Protein AF-A0A1I3FUM7-F1 (afdb_monomer_lite)

Foldseek 3Di:
DDDDDDDDDDDDDDDDDDDPDPPPVVVVVVVVVVVVVVVVVVVVVVVVVVVVVVVVVVVVVVVQLVPPPDDDDDPPPCFWEWEQAPLQKIKTKDKDFADCVPDPLVVVVVVVVVLVVVLCVPVHPPQKDWPDWDDDDRMIITIMMGPHQVRVCVSPVKRKDKDAPVVCVVVPDDPQAWKFFQDPLDTDDTDGDPCVPPRRQWMKIKTFAQGKYFYQAAWGIKGPAPKDRDDRGIIGHAHPVRPRVGTDIMITIGHHD

pLDDT: mean 77.91, std 21.14, range [30.86, 98.56]

Sequence (257 aa):
MTNYKSRTTGMRSRNNGARPRPGVASRELQEARRRKRQREVMRNRIIFGTCLLAFALLLIFIIVKLIGLALNAGKSSDTSTLTFAADGKVVFEEVTDFDTDTYSKSELKSYTNDLIKSFNDTYGSKAISLDKLRVKGDKAYLKTTYKDADCYSAFTSYTTYNASYTDAVEAGYDFGVLFSQVADDKLLEAGVINADTEFADYNVAIVNENITVTVPGDIAYVSNADVELIDSDTITISQADGNSDATDMVYIIYSTK

Radius of gyration: 32.38 Å; chains: 1; bounding box: 42×86×116 Å

Structure (mmCIF, N/CA/C/O backbone):
data_AF-A0A1I3FUM7-F1
#
_entry.id   AF-A0A1I3FUM7-F1
#
loop_
_atom_site.group_PDB
_atom_site.id
_atom_site.type_symbol
_atom_site.label_atom_id
_atom_site.label_alt_id
_atom_site.label_comp_id
_atom_site.label_asym_id
_atom_site.label_entity_id
_atom_site.label_seq_id
_atom_site.pdbx_PDB_ins_code
_atom_site.Cartn_x
_atom_site.Cartn_y
_atom_site.Cartn_z
_atom_site.occupancy
_atom_site.B_iso_or_equiv
_atom_site.auth_seq_id
_atom_site.auth_comp_id
_atom_site.auth_asym_id
_atom_site.auth_atom_id
_atom_site.pdbx_PDB_model_num
ATOM 1 N N . MET A 1 1 ? -7.520 55.212 93.478 1.00 36.38 1 MET A N 1
ATOM 2 C CA . MET A 1 1 ? -8.819 55.914 93.630 1.00 36.38 1 MET A CA 1
ATOM 3 C C . MET A 1 1 ? -9.021 56.759 92.379 1.00 36.38 1 MET A C 1
ATOM 5 O O . MET A 1 1 ? -8.061 57.401 92.002 1.00 36.38 1 MET A O 1
ATOM 9 N N . THR A 1 2 ? -10.115 56.820 91.629 1.00 37.78 2 THR A N 1
ATOM 10 C CA . THR A 1 2 ? -11.455 56.209 91.604 1.00 37.78 2 THR A CA 1
ATOM 11 C C . THR A 1 2 ? -12.038 56.596 90.232 1.00 37.78 2 THR A C 1
ATOM 13 O O . THR A 1 2 ? -11.707 57.654 89.704 1.00 37.78 2 THR A O 1
ATOM 16 N N . ASN A 1 3 ? -12.876 55.730 89.657 1.00 39.06 3 ASN A N 1
ATOM 17 C CA . ASN A 1 3 ? -13.689 55.970 88.454 1.00 39.06 3 ASN A CA 1
ATOM 18 C C . ASN A 1 3 ? -14.459 57.306 88.491 1.00 39.06 3 ASN A C 1
ATOM 20 O O . ASN A 1 3 ? -14.883 57.700 89.568 1.00 39.06 3 ASN A O 1
ATOM 24 N N . TYR A 1 4 ? -14.772 57.890 87.325 1.00 40.53 4 TYR A N 1
ATOM 25 C CA . TYR A 1 4 ? -16.164 58.038 86.849 1.00 40.53 4 TYR A CA 1
ATOM 26 C C . TYR A 1 4 ? -16.227 58.484 85.373 1.00 40.53 4 TYR A C 1
ATOM 28 O O . TYR A 1 4 ? -15.550 59.412 84.944 1.00 40.53 4 TYR A O 1
ATOM 36 N N . LYS A 1 5 ? -17.066 57.785 84.599 1.00 45.22 5 LYS A N 1
ATOM 37 C CA . LYS A 1 5 ? -17.497 58.116 83.230 1.00 45.22 5 LYS A CA 1
ATOM 38 C C . LYS A 1 5 ? -18.595 59.186 83.260 1.00 45.22 5 LYS A C 1
ATOM 40 O O . LYS A 1 5 ? -19.482 59.093 84.104 1.00 45.22 5 LYS A O 1
ATOM 45 N N . SER A 1 6 ? -18.685 60.008 82.214 1.00 40.94 6 SER A N 1
ATOM 46 C CA . SER A 1 6 ? -19.981 60.415 81.645 1.00 40.94 6 SER A CA 1
ATOM 47 C C . SER A 1 6 ? -19.880 60.688 80.131 1.00 40.94 6 SER A C 1
ATOM 49 O O . SER A 1 6 ? -18.833 61.054 79.606 1.00 40.94 6 SER A O 1
ATOM 51 N N . ARG A 1 7 ? -20.971 60.363 79.428 1.00 40.97 7 ARG A N 1
ATOM 52 C CA . ARG A 1 7 ? -21.204 60.339 77.968 1.00 40.97 7 ARG A CA 1
ATOM 53 C C . ARG A 1 7 ? -22.014 61.568 77.539 1.00 40.97 7 ARG A C 1
ATOM 55 O O . ARG A 1 7 ? -22.896 61.924 78.305 1.00 40.97 7 ARG A O 1
ATOM 62 N N . THR A 1 8 ? -21.864 62.003 76.276 1.00 37.78 8 THR A N 1
ATOM 63 C CA . THR A 1 8 ? -22.954 62.353 75.307 1.00 37.78 8 THR A CA 1
ATOM 64 C C . THR A 1 8 ? -22.333 62.711 73.933 1.00 37.78 8 THR A C 1
ATOM 66 O O . THR A 1 8 ? -21.428 63.532 73.892 1.00 37.78 8 THR A O 1
ATOM 69 N N . THR A 1 9 ? -22.543 61.933 72.854 1.00 35.41 9 THR A N 1
ATOM 70 C CA . THR A 1 9 ? -23.576 62.052 71.774 1.00 35.41 9 THR A CA 1
ATOM 71 C C . THR A 1 9 ? -23.204 63.086 70.687 1.00 35.41 9 THR A C 1
ATOM 73 O O . THR A 1 9 ? -23.239 64.272 70.963 1.00 35.41 9 THR A O 1
ATOM 76 N N . GLY A 1 10 ? -22.698 62.686 69.504 1.00 36.69 10 GLY A N 1
ATOM 77 C CA . GLY A 1 10 ? -23.439 62.529 68.219 1.00 36.69 10 GLY A CA 1
ATOM 78 C C . GLY A 1 10 ? -23.207 63.768 67.315 1.00 36.69 10 GLY A C 1
ATOM 79 O O . GLY A 1 10 ? -23.319 64.869 67.814 1.00 36.69 10 GLY A O 1
ATOM 80 N N . MET A 1 11 ? -22.793 63.735 66.039 1.00 36.75 11 MET A N 1
ATOM 81 C CA . MET A 1 11 ? -23.397 63.096 64.861 1.00 36.75 11 MET A CA 1
ATOM 82 C C . MET A 1 11 ? -22.421 63.063 63.655 1.00 36.75 11 MET A C 1
ATOM 84 O O . MET A 1 11 ? -21.451 63.808 63.578 1.00 36.75 11 MET A O 1
ATOM 88 N N . ARG A 1 12 ? -22.727 62.160 62.714 1.00 38.62 12 ARG A N 1
ATOM 89 C CA . ARG A 1 12 ? -21.960 61.706 61.537 1.00 38.62 12 ARG A CA 1
ATOM 90 C C . ARG A 1 12 ? -21.963 62.688 60.351 1.00 38.62 12 ARG A C 1
ATOM 92 O O . ARG A 1 12 ? -23.020 63.199 59.998 1.00 38.62 12 ARG A O 1
ATOM 99 N N . SER A 1 13 ? -20.838 62.768 59.630 1.00 41.56 13 SER A N 1
ATOM 100 C CA . SER A 1 13 ? -20.770 63.218 58.228 1.00 41.56 13 SER A CA 1
ATOM 101 C C . SER A 1 13 ? -20.471 62.039 57.286 1.00 41.56 13 SER A C 1
ATOM 103 O O . SER A 1 13 ? -19.690 61.146 57.616 1.00 41.56 13 SER A O 1
ATOM 105 N N . ARG A 1 14 ? -21.165 62.019 56.140 1.00 47.47 14 ARG A N 1
ATOM 106 C CA . ARG A 1 14 ? -21.141 61.019 55.057 1.00 47.47 14 ARG A CA 1
ATOM 107 C C . ARG A 1 14 ? -19.905 61.198 54.164 1.00 47.47 14 ARG A C 1
ATOM 109 O O . ARG A 1 14 ? -19.659 62.314 53.732 1.00 47.47 14 ARG A O 1
ATOM 116 N N . ASN A 1 15 ? -19.263 60.102 53.744 1.00 42.91 15 ASN A N 1
ATOM 117 C CA . ASN A 1 15 ? -19.083 59.817 52.310 1.00 42.91 15 ASN A CA 1
ATOM 118 C C . ASN A 1 15 ? -18.590 58.377 52.073 1.00 42.91 15 ASN A C 1
ATOM 120 O O . ASN A 1 15 ? -17.502 57.999 52.501 1.00 42.91 15 ASN A O 1
ATOM 124 N N . ASN A 1 16 ? -19.408 57.577 51.385 1.00 47.94 16 ASN A N 1
ATOM 125 C CA . ASN A 1 16 ? -19.096 56.219 50.942 1.00 47.94 16 ASN A CA 1
ATOM 126 C C . ASN A 1 16 ? -18.485 56.292 49.533 1.00 47.94 16 ASN A C 1
ATOM 128 O O . ASN A 1 16 ? -19.207 56.289 48.542 1.00 47.94 16 ASN A O 1
ATOM 132 N N . GLY A 1 17 ? -17.157 56.342 49.451 1.00 44.72 17 GLY A N 1
ATOM 133 C CA . GLY A 1 17 ? -16.400 55.923 48.271 1.00 44.72 17 GLY A CA 1
ATOM 134 C C . GLY A 1 17 ? -15.711 54.608 48.616 1.00 44.72 17 GLY A C 1
ATOM 135 O O . GLY A 1 17 ? -14.848 54.579 49.494 1.00 44.72 17 GLY A O 1
ATOM 136 N N . ALA A 1 18 ? -16.156 53.505 48.014 1.00 48.31 18 ALA A N 1
ATOM 137 C CA . ALA A 1 18 ? -15.694 52.162 48.343 1.00 48.31 18 ALA A CA 1
ATOM 138 C C . ALA A 1 18 ? -14.174 52.029 48.143 1.00 48.31 18 ALA A C 1
ATOM 140 O O . ALA A 1 18 ? -13.669 52.094 47.025 1.00 48.31 18 ALA A O 1
ATOM 141 N N . ARG A 1 19 ? -13.438 51.818 49.239 1.00 47.78 19 ARG A N 1
ATOM 142 C CA . ARG A 1 19 ? -12.033 51.393 49.190 1.00 47.78 19 ARG A CA 1
ATOM 143 C C . ARG A 1 19 ? -11.973 49.952 48.654 1.00 47.78 19 ARG A C 1
ATOM 145 O O . ARG A 1 19 ? -12.765 49.127 49.122 1.00 47.78 19 ARG A O 1
ATOM 152 N N . PRO A 1 20 ? -11.052 49.607 47.733 1.00 52.09 20 PRO A N 1
ATOM 153 C CA . PRO A 1 20 ? -10.890 48.226 47.289 1.00 52.09 20 PRO A CA 1
ATOM 154 C C . PRO A 1 20 ? -10.503 47.361 48.489 1.00 52.09 20 PRO A C 1
ATOM 156 O O . PRO A 1 20 ? -9.606 47.722 49.255 1.00 52.09 20 PRO A O 1
ATOM 159 N N . ARG A 1 21 ? -11.194 46.233 48.688 1.00 47.09 21 ARG A N 1
ATOM 160 C CA . ARG A 1 21 ? -10.909 45.332 49.812 1.00 47.09 21 ARG A CA 1
ATOM 161 C C . ARG A 1 21 ? -9.468 44.808 49.682 1.00 47.09 21 ARG A C 1
ATOM 163 O O . ARG A 1 21 ? -9.151 44.199 48.654 1.00 47.09 21 ARG A O 1
ATOM 170 N N . PRO A 1 22 ? -8.599 45.010 50.691 1.00 47.84 22 PRO A N 1
ATOM 171 C CA . PRO A 1 22 ? -7.236 44.505 50.644 1.00 47.84 22 PRO A CA 1
ATOM 172 C C . PRO A 1 22 ? -7.304 42.978 50.640 1.00 47.84 22 PRO A C 1
ATOM 174 O O . PRO A 1 22 ? -7.796 42.361 51.581 1.00 47.84 22 PRO A O 1
ATOM 177 N N . GLY A 1 23 ? -6.884 42.379 49.526 1.00 55.16 23 GLY A N 1
ATOM 178 C CA . GLY A 1 23 ? -6.877 40.930 49.336 1.00 55.16 23 GLY A CA 1
ATOM 179 C C . GLY A 1 23 ? -7.561 40.428 48.068 1.00 55.16 23 GLY A C 1
ATOM 180 O O . GLY A 1 23 ? -7.348 39.274 47.728 1.00 55.16 23 GLY A O 1
ATOM 181 N N . VAL A 1 24 ? -8.340 41.241 47.345 1.00 54.25 24 VAL A N 1
ATOM 182 C CA . VAL A 1 24 ? -9.025 40.758 46.125 1.00 54.25 24 VAL A CA 1
ATOM 183 C C . VAL A 1 24 ? -8.087 40.792 44.913 1.00 54.25 24 VAL A C 1
ATOM 185 O O . VAL A 1 24 ? -7.847 39.754 44.308 1.00 54.25 24 VAL A O 1
ATOM 188 N N . ALA A 1 25 ? -7.422 41.922 44.649 1.00 57.06 25 ALA A N 1
ATOM 189 C CA . ALA A 1 25 ? -6.503 42.053 43.510 1.00 57.06 25 ALA A CA 1
ATOM 190 C C . ALA A 1 25 ? -5.269 41.124 43.593 1.00 57.06 25 ALA A C 1
ATOM 192 O O . ALA A 1 25 ? -4.785 40.623 42.580 1.00 57.06 25 ALA A O 1
ATOM 193 N N . SER A 1 26 ? -4.763 40.839 44.800 1.00 58.12 26 SER A N 1
ATOM 194 C CA . SER A 1 26 ? -3.654 39.897 45.007 1.00 58.12 26 SER A CA 1
ATOM 195 C C . SER A 1 26 ? -4.085 38.429 44.909 1.00 58.12 26 SER A C 1
ATOM 197 O O . SER A 1 26 ? -3.285 37.599 44.475 1.00 58.12 26 SER A O 1
ATOM 199 N N . ARG A 1 27 ? -5.342 38.103 45.245 1.00 56.91 27 ARG A N 1
ATOM 200 C CA . ARG A 1 27 ? -5.918 36.763 45.051 1.00 56.91 27 ARG A CA 1
ATOM 201 C C . ARG A 1 27 ? -6.245 36.495 43.588 1.00 56.91 27 ARG A C 1
ATOM 203 O O . ARG A 1 27 ? -5.865 35.447 43.089 1.00 56.91 27 ARG A O 1
ATOM 210 N N . GLU A 1 28 ? -6.807 37.461 42.869 1.00 61.03 28 GLU A N 1
ATOM 211 C CA . GLU A 1 28 ? -7.110 37.328 41.437 1.00 61.03 28 GLU A CA 1
ATOM 212 C C . GLU A 1 28 ? -5.842 37.136 40.592 1.00 61.03 28 GLU A C 1
ATOM 214 O O . GLU A 1 28 ? -5.788 36.249 39.738 1.00 61.03 28 GLU A O 1
ATOM 219 N N . LEU A 1 29 ? -4.765 37.881 40.879 1.00 61.31 29 LEU A N 1
ATOM 220 C CA . LEU A 1 29 ? -3.488 37.711 40.177 1.00 61.31 29 LEU A CA 1
ATOM 221 C C . LEU A 1 29 ? -2.800 36.375 40.524 1.00 61.31 29 LEU A C 1
ATOM 223 O O . LEU A 1 29 ? -2.141 35.769 39.674 1.00 61.31 29 LEU A O 1
ATOM 227 N N . GLN A 1 30 ? -2.948 35.890 41.763 1.00 59.69 30 GLN A N 1
ATOM 228 C CA . GLN A 1 30 ? -2.443 34.576 42.179 1.00 59.69 30 GLN A CA 1
ATOM 229 C C . GLN A 1 30 ? -3.273 33.423 41.599 1.00 59.69 30 GLN A C 1
ATOM 231 O O . GLN A 1 30 ? -2.694 32.411 41.205 1.00 59.69 30 GLN A O 1
ATOM 236 N N . GLU A 1 31 ? -4.590 33.572 41.475 1.00 63.12 31 GLU A N 1
ATOM 237 C CA . GLU A 1 31 ? -5.491 32.594 40.862 1.00 63.12 31 GLU A CA 1
ATOM 238 C C . GLU A 1 31 ? -5.305 32.525 39.344 1.00 63.12 31 GLU A C 1
ATOM 240 O O . GLU A 1 31 ? -5.221 31.427 38.794 1.00 63.12 31 GLU A O 1
ATOM 245 N N . ALA A 1 32 ? -5.111 33.659 38.665 1.00 62.72 32 ALA A N 1
ATOM 246 C CA . ALA A 1 32 ? -4.769 33.689 37.244 1.00 62.72 32 ALA A CA 1
ATOM 247 C C . ALA A 1 32 ? -3.411 33.012 36.969 1.00 62.72 32 ALA A C 1
ATOM 249 O O . ALA A 1 32 ? -3.288 32.192 36.054 1.00 62.72 32 ALA A O 1
ATOM 250 N N . ARG A 1 33 ? -2.397 33.267 37.811 1.00 58.66 33 ARG A N 1
ATOM 251 C CA . ARG A 1 33 ? -1.075 32.613 37.721 1.00 58.66 33 ARG A CA 1
ATOM 252 C C . ARG A 1 33 ? -1.104 31.132 38.120 1.00 58.66 33 ARG A C 1
ATOM 254 O O . ARG A 1 33 ? -0.292 30.365 37.602 1.00 58.66 33 ARG A O 1
ATOM 261 N N . ARG A 1 34 ? -2.004 30.711 39.019 1.00 57.75 34 ARG A N 1
ATOM 262 C CA . ARG A 1 34 ? -2.232 29.293 39.362 1.00 57.75 34 ARG A CA 1
ATOM 263 C C . ARG A 1 34 ? -2.960 28.558 38.242 1.00 57.75 34 ARG A C 1
ATOM 265 O O . ARG A 1 34 ? -2.509 27.484 37.877 1.00 57.75 34 ARG A O 1
ATOM 272 N N . ARG A 1 35 ? -3.990 29.148 37.629 1.00 59.19 35 ARG A N 1
ATOM 273 C CA . ARG A 1 35 ? -4.721 28.549 36.496 1.00 59.19 35 ARG A CA 1
ATOM 274 C C . ARG A 1 35 ? -3.847 28.403 35.251 1.00 59.19 35 ARG A C 1
ATOM 276 O O . ARG A 1 35 ? -3.928 27.378 34.584 1.00 59.19 35 ARG A O 1
ATOM 283 N N . LYS A 1 36 ? -2.972 29.372 34.958 1.00 58.56 36 LYS A N 1
ATOM 284 C CA . LYS A 1 36 ? -2.033 29.272 33.826 1.00 58.56 36 LYS A CA 1
ATOM 285 C C . LYS A 1 36 ? -0.982 28.174 34.047 1.00 58.56 36 LYS A C 1
ATOM 287 O O . LYS A 1 36 ? -0.839 27.303 33.196 1.00 58.56 36 LYS A O 1
ATOM 292 N N . ARG A 1 37 ? -0.359 28.127 35.235 1.00 58.47 37 ARG A N 1
ATOM 293 C CA . ARG A 1 37 ? 0.585 27.052 35.600 1.00 58.47 37 ARG A CA 1
ATOM 294 C C . ARG A 1 37 ? -0.079 25.677 35.700 1.00 58.47 37 ARG A C 1
ATOM 296 O O . ARG A 1 37 ? 0.511 24.699 35.272 1.00 58.47 37 ARG A O 1
ATOM 303 N N . GLN A 1 38 ? -1.314 25.585 36.195 1.00 50.03 38 GLN A N 1
ATOM 304 C CA . GLN A 1 38 ? -2.060 24.323 36.235 1.00 50.03 38 GLN A CA 1
ATOM 305 C C . GLN A 1 38 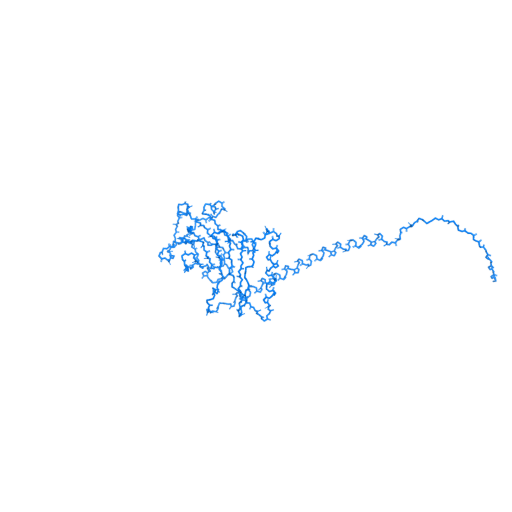? -2.463 23.831 34.841 1.00 50.03 38 GLN A C 1
ATOM 307 O O . GLN A 1 38 ? -2.434 22.628 34.624 1.00 50.03 38 GLN A O 1
ATOM 312 N N . ARG A 1 39 ? -2.772 24.716 33.882 1.00 56.78 39 ARG A N 1
ATOM 313 C CA . ARG A 1 39 ? -3.059 24.327 32.488 1.00 56.78 39 ARG A CA 1
ATOM 314 C C . ARG A 1 39 ? -1.815 23.859 31.737 1.00 56.78 39 ARG A C 1
ATOM 316 O O . ARG A 1 39 ? -1.895 22.878 31.010 1.00 56.78 39 ARG A O 1
ATOM 323 N N . GLU A 1 40 ? -0.671 24.508 31.937 1.00 54.50 40 GLU A N 1
ATOM 324 C CA . GLU A 1 40 ? 0.599 24.084 31.328 1.00 54.50 40 GLU A CA 1
ATOM 325 C C . GLU A 1 40 ? 1.106 22.767 31.939 1.00 54.50 40 GLU A C 1
ATOM 327 O O . GLU A 1 40 ? 1.522 21.870 31.209 1.00 54.50 40 GLU A O 1
ATOM 332 N N . VAL A 1 41 ? 0.964 22.588 33.257 1.00 49.69 41 VAL A N 1
ATOM 333 C CA . VAL A 1 41 ? 1.304 21.331 33.945 1.00 49.69 41 VAL A CA 1
ATOM 334 C C . VAL A 1 41 ? 0.300 20.208 33.632 1.00 49.69 41 VAL A C 1
ATOM 336 O O . VAL A 1 41 ? 0.721 19.065 33.490 1.00 49.69 41 VAL A O 1
ATOM 339 N N . MET A 1 42 ? -1.001 20.491 33.468 1.00 55.38 42 MET A N 1
ATOM 340 C CA . MET A 1 42 ? -1.991 19.494 33.019 1.00 55.38 42 MET A CA 1
ATOM 341 C C . MET A 1 42 ? -1.801 19.109 31.553 1.00 55.38 42 MET A C 1
ATOM 343 O O . MET A 1 42 ? -1.868 17.928 31.254 1.00 55.38 42 MET A O 1
ATOM 347 N N . ARG A 1 43 ? -1.507 20.049 30.646 1.00 54.38 43 ARG A N 1
ATOM 348 C CA . ARG A 1 43 ? -1.220 19.733 29.237 1.00 54.38 43 ARG A CA 1
ATOM 349 C C . ARG A 1 43 ? 0.034 18.870 29.105 1.00 54.38 43 ARG A C 1
ATOM 351 O O . ARG A 1 43 ? -0.017 17.851 28.432 1.00 54.38 43 ARG A O 1
ATOM 358 N N . ASN A 1 44 ? 1.114 19.209 29.810 1.00 49.22 44 ASN A N 1
ATOM 359 C CA . ASN A 1 44 ? 2.328 18.393 29.787 1.00 49.22 44 ASN A CA 1
ATOM 360 C C . ASN A 1 44 ? 2.142 17.039 30.494 1.00 49.22 44 ASN A C 1
ATOM 362 O O . ASN A 1 44 ? 2.813 16.096 30.112 1.00 49.22 44 ASN A O 1
ATOM 366 N N . ARG A 1 45 ? 1.212 16.902 31.456 1.00 47.09 45 ARG A N 1
ATOM 367 C CA . ARG A 1 45 ? 0.844 15.610 32.077 1.00 47.09 45 ARG A CA 1
ATOM 368 C C . ARG A 1 45 ? -0.107 14.759 31.231 1.00 47.09 45 ARG A C 1
ATOM 370 O O . ARG A 1 45 ? 0.012 13.542 31.263 1.00 47.09 45 ARG A O 1
ATOM 377 N N . ILE A 1 46 ? -1.022 15.376 30.486 1.00 50.97 46 ILE A N 1
ATOM 378 C CA . ILE A 1 46 ? -1.930 14.682 29.563 1.00 50.97 46 ILE A CA 1
ATOM 379 C C . ILE A 1 46 ? -1.145 14.200 28.343 1.00 50.97 46 ILE A C 1
ATOM 381 O O . ILE A 1 46 ? -1.246 13.030 28.019 1.00 50.97 46 ILE A O 1
ATOM 385 N N . ILE A 1 47 ? -0.283 15.039 27.754 1.00 54.75 47 ILE A N 1
ATOM 386 C CA . ILE A 1 47 ? 0.571 14.655 26.616 1.00 54.75 47 ILE A CA 1
ATOM 387 C C . ILE A 1 47 ? 1.597 13.586 27.024 1.00 54.75 47 ILE A C 1
ATOM 389 O O . ILE A 1 47 ? 1.751 12.601 26.310 1.00 54.75 47 ILE A O 1
ATOM 393 N N . PHE A 1 48 ? 2.250 13.703 28.193 1.00 49.78 48 PHE A N 1
ATOM 394 C CA . PHE A 1 48 ? 3.102 12.610 28.687 1.00 49.78 48 PHE A CA 1
ATOM 395 C C . PHE A 1 48 ? 2.296 11.330 28.951 1.00 49.78 48 PHE A C 1
ATOM 397 O O . PHE A 1 48 ? 2.781 10.255 28.639 1.00 49.78 48 PHE A O 1
ATOM 404 N N . GLY A 1 49 ? 1.075 11.417 29.491 1.00 49.28 49 GLY A N 1
ATOM 405 C CA . GLY A 1 49 ? 0.227 10.250 29.759 1.00 49.28 49 GLY A CA 1
ATOM 406 C C . GLY A 1 49 ? -0.287 9.552 28.496 1.00 49.28 49 GLY A C 1
ATOM 407 O O . GLY A 1 49 ? -0.306 8.327 28.447 1.00 49.28 49 GLY A O 1
ATOM 408 N N . THR A 1 50 ? -0.646 10.306 27.455 1.00 54.22 50 THR A N 1
ATOM 409 C CA . THR A 1 50 ? -1.102 9.755 26.170 1.00 54.22 50 THR A CA 1
ATOM 410 C C . THR A 1 50 ? 0.052 9.193 25.348 1.00 54.22 50 THR A C 1
ATOM 412 O O . THR A 1 50 ? -0.096 8.120 24.773 1.00 54.22 50 THR A O 1
ATOM 415 N N . CYS A 1 51 ? 1.220 9.845 25.343 1.00 49.53 51 CYS A N 1
ATOM 416 C CA . CYS A 1 51 ? 2.403 9.304 24.673 1.00 49.53 51 CYS A CA 1
ATOM 417 C C . CYS A 1 51 ? 2.934 8.050 25.377 1.00 49.53 51 CYS A C 1
ATOM 419 O O . CYS A 1 51 ? 3.378 7.139 24.699 1.00 49.53 51 CYS A O 1
ATOM 421 N N . LEU A 1 52 ? 2.839 7.950 26.708 1.00 49.34 52 LEU A N 1
ATOM 422 C CA . LEU A 1 52 ? 3.303 6.770 27.450 1.00 49.34 52 LEU A CA 1
ATOM 423 C C . LEU A 1 52 ? 2.337 5.571 27.335 1.00 49.34 52 LEU A C 1
ATOM 425 O O . LEU A 1 52 ? 2.794 4.434 27.321 1.00 49.34 52 LEU A O 1
ATOM 429 N N . LEU A 1 53 ? 1.025 5.806 27.179 1.00 43.59 53 LEU A N 1
ATOM 430 C CA . LEU A 1 53 ? 0.044 4.761 26.833 1.00 43.59 53 LEU A CA 1
ATOM 431 C C . LEU A 1 53 ? 0.165 4.304 25.370 1.00 43.59 53 LEU A C 1
ATOM 433 O O . LEU A 1 53 ? 0.110 3.106 25.117 1.00 43.59 53 LEU A O 1
ATOM 437 N N . ALA A 1 54 ? 0.405 5.217 24.423 1.00 56.06 54 ALA A N 1
ATOM 438 C CA . ALA A 1 54 ? 0.726 4.856 23.038 1.00 56.06 54 ALA A CA 1
ATOM 439 C C . ALA A 1 54 ? 2.041 4.054 22.949 1.00 56.06 54 ALA A C 1
ATOM 441 O O . ALA A 1 54 ? 2.109 3.063 22.231 1.00 56.06 54 ALA A O 1
ATOM 442 N N . PHE A 1 55 ? 3.050 4.416 23.751 1.00 50.59 55 PHE A N 1
ATOM 443 C CA . PHE A 1 55 ? 4.318 3.688 23.873 1.00 50.59 55 PHE A CA 1
ATOM 444 C C . PHE A 1 55 ? 4.141 2.286 24.489 1.00 50.59 55 PHE A C 1
ATOM 446 O O . PHE A 1 55 ? 4.818 1.347 24.086 1.00 50.59 55 PHE A O 1
ATOM 453 N N . ALA A 1 56 ? 3.200 2.108 25.425 1.00 49.12 56 ALA A N 1
ATOM 454 C CA . ALA A 1 56 ? 2.872 0.803 26.006 1.00 49.12 56 ALA A CA 1
ATOM 455 C C . ALA A 1 56 ? 2.050 -0.094 25.060 1.00 49.12 56 ALA A C 1
ATOM 457 O O . ALA A 1 56 ? 2.252 -1.304 25.040 1.00 49.12 56 ALA A O 1
ATOM 458 N N . LEU A 1 57 ? 1.158 0.480 24.248 1.00 48.06 57 LEU A N 1
ATOM 459 C CA . LEU A 1 57 ? 0.375 -0.267 23.257 1.00 48.06 57 LEU A CA 1
ATOM 460 C C . LEU A 1 57 ? 1.221 -0.677 22.041 1.00 48.06 57 LEU A C 1
ATOM 462 O O . LEU A 1 57 ? 1.065 -1.789 21.551 1.00 48.06 57 LEU A O 1
ATOM 466 N N . LEU A 1 58 ? 2.186 0.153 21.632 1.00 50.66 58 LEU A N 1
ATOM 467 C CA . LEU A 1 58 ? 3.213 -0.208 20.647 1.00 50.66 58 LEU A CA 1
ATOM 468 C C . LEU A 1 58 ? 4.128 -1.340 21.163 1.00 50.66 58 LEU A C 1
ATOM 470 O O . LEU A 1 58 ? 4.456 -2.260 20.424 1.00 50.66 58 LEU A O 1
ATOM 474 N N . LEU A 1 59 ? 4.492 -1.326 22.452 1.00 46.09 59 LEU A N 1
ATOM 475 C CA . LEU A 1 59 ? 5.261 -2.414 23.075 1.00 46.09 59 LEU A CA 1
ATOM 476 C C . LEU A 1 59 ? 4.471 -3.734 23.171 1.00 46.09 59 LEU A C 1
ATOM 478 O O . LEU A 1 59 ? 5.069 -4.800 23.063 1.00 46.09 59 LEU A O 1
ATOM 482 N N . ILE A 1 60 ? 3.143 -3.687 23.327 1.00 50.03 60 ILE A N 1
ATOM 483 C CA . ILE A 1 60 ? 2.270 -4.877 23.275 1.00 50.03 60 ILE A CA 1
ATOM 484 C C . ILE A 1 60 ? 2.119 -5.386 21.831 1.00 50.03 60 ILE A C 1
ATOM 486 O O . ILE A 1 60 ? 2.178 -6.593 21.606 1.00 50.03 60 ILE A O 1
ATOM 490 N N . PHE A 1 61 ? 2.017 -4.485 20.850 1.00 48.75 61 PHE A N 1
ATOM 491 C CA . PHE A 1 61 ? 1.994 -4.811 19.418 1.00 48.75 61 PHE A CA 1
ATOM 492 C C . PHE A 1 61 ? 3.256 -5.584 18.971 1.00 48.75 61 PHE A C 1
ATOM 494 O O . PHE A 1 61 ? 3.150 -6.552 18.221 1.00 48.75 61 PHE A O 1
ATOM 501 N N . ILE A 1 62 ? 4.431 -5.241 19.519 1.00 45.56 62 ILE A N 1
ATOM 502 C CA . ILE A 1 62 ? 5.720 -5.920 19.263 1.00 45.56 62 ILE A CA 1
ATOM 503 C C . ILE A 1 62 ? 5.820 -7.298 19.959 1.00 45.56 62 ILE A C 1
ATOM 505 O O . ILE A 1 62 ? 6.451 -8.212 19.437 1.00 45.56 62 ILE A O 1
ATOM 509 N N . ILE A 1 63 ? 5.168 -7.507 21.109 1.00 46.34 63 ILE A N 1
ATOM 510 C CA . ILE A 1 63 ? 5.217 -8.795 21.835 1.00 46.34 63 ILE A CA 1
ATOM 511 C C . ILE A 1 63 ? 4.269 -9.844 21.225 1.00 46.34 63 ILE A C 1
ATOM 513 O O . ILE A 1 63 ? 4.587 -11.032 21.236 1.00 46.34 63 ILE A O 1
ATOM 517 N N . VAL A 1 64 ? 3.134 -9.432 20.652 1.00 44.12 64 VAL A N 1
ATOM 518 C CA . VAL A 1 64 ? 2.172 -10.358 20.018 1.00 44.12 64 VAL A CA 1
ATOM 519 C C . VAL A 1 64 ? 2.699 -10.907 18.682 1.00 44.12 64 VAL A C 1
ATOM 521 O O . VAL A 1 64 ? 2.548 -12.097 18.408 1.00 44.12 64 VAL A O 1
ATOM 524 N N . LYS A 1 65 ? 3.413 -10.096 17.889 1.00 48.16 65 LYS A N 1
ATOM 525 C CA . LYS A 1 65 ? 4.043 -10.530 16.624 1.00 48.16 65 LYS A CA 1
ATOM 526 C C . LYS A 1 65 ? 5.113 -11.622 16.807 1.00 48.16 65 LYS A C 1
ATOM 528 O O . LYS A 1 65 ? 5.316 -12.421 15.900 1.00 48.16 65 LYS A O 1
ATOM 533 N N . LEU A 1 66 ? 5.727 -11.728 17.989 1.00 39.97 66 LEU A N 1
ATOM 534 C CA . LEU A 1 66 ? 6.797 -12.692 18.282 1.00 39.97 66 LEU A CA 1
ATOM 535 C C . LEU A 1 66 ? 6.322 -14.117 18.661 1.00 39.97 66 LEU A C 1
ATOM 537 O O . LEU A 1 66 ? 7.167 -14.988 18.860 1.00 39.97 66 LEU A O 1
ATOM 541 N N . ILE A 1 67 ? 5.011 -14.403 18.753 1.00 46.00 67 ILE A N 1
ATOM 542 C CA . ILE A 1 67 ? 4.487 -15.744 19.129 1.00 46.00 67 ILE A CA 1
ATOM 543 C C . ILE A 1 67 ? 3.617 -16.399 18.027 1.00 46.00 67 ILE A C 1
ATOM 545 O O . ILE A 1 67 ? 3.420 -17.612 18.036 1.00 46.00 67 ILE A O 1
ATOM 549 N N .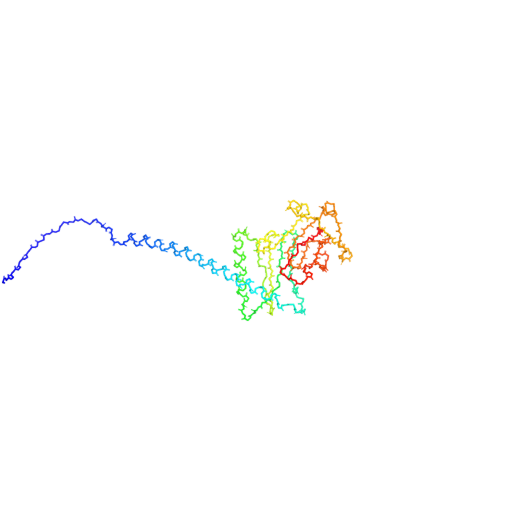 GLY A 1 68 ? 3.130 -15.646 17.038 1.00 39.88 68 GLY A N 1
ATOM 550 C CA . GLY A 1 68 ? 2.026 -16.069 16.160 1.00 39.88 68 GLY A CA 1
ATOM 551 C C . GLY A 1 68 ? 2.359 -16.794 14.848 1.00 39.88 68 GLY A C 1
ATOM 552 O O . GLY A 1 68 ? 1.461 -16.938 14.020 1.00 39.88 68 GLY A O 1
ATOM 553 N N . LEU A 1 69 ? 3.589 -17.270 14.611 1.00 43.91 69 LEU A N 1
ATOM 554 C CA . LEU A 1 69 ? 3.873 -18.153 13.465 1.00 43.91 69 LEU A CA 1
ATOM 555 C C . LEU A 1 69 ? 3.397 -19.585 13.774 1.00 43.91 69 LEU A C 1
ATOM 557 O O . LEU A 1 69 ? 4.200 -20.485 14.014 1.00 43.91 69 LEU A O 1
ATOM 561 N N . ALA A 1 70 ? 2.081 -19.806 13.795 1.00 40.81 70 ALA A N 1
ATOM 562 C CA . ALA A 1 70 ? 1.512 -21.149 13.850 1.00 40.81 70 ALA A CA 1
ATOM 563 C C . ALA A 1 70 ? 0.109 -21.237 13.214 1.00 40.81 70 ALA A C 1
ATOM 565 O O . ALA A 1 70 ? -0.899 -20.938 13.839 1.00 40.81 70 ALA A O 1
ATOM 566 N N . LEU A 1 71 ? 0.103 -21.814 12.006 1.00 41.19 71 LEU A N 1
ATOM 567 C CA . LEU A 1 71 ? -0.915 -22.712 11.436 1.00 41.19 71 LEU A CA 1
ATOM 568 C C . LEU A 1 71 ? -2.233 -22.122 10.878 1.00 41.19 71 LEU A C 1
ATOM 570 O O . LEU A 1 71 ? -3.152 -21.726 11.585 1.00 41.19 71 LEU A O 1
ATOM 574 N N . ASN A 1 72 ? -2.323 -22.238 9.547 1.00 40.84 72 ASN A N 1
ATOM 575 C CA . ASN A 1 72 ? -3.485 -22.158 8.652 1.00 40.84 72 ASN A CA 1
ATOM 576 C C . ASN A 1 72 ? -4.824 -22.691 9.208 1.00 40.84 72 ASN A C 1
ATOM 578 O O . ASN A 1 72 ? -4.876 -23.857 9.605 1.00 40.84 72 ASN A O 1
ATOM 582 N N . ALA A 1 73 ? -5.921 -21.927 9.019 1.00 37.44 73 ALA A N 1
ATOM 583 C CA . ALA A 1 73 ? -7.149 -22.371 8.320 1.00 37.44 73 ALA A CA 1
ATOM 584 C C . ALA A 1 73 ? -8.318 -21.341 8.332 1.00 37.44 73 ALA A C 1
ATOM 586 O O . ALA A 1 73 ? -9.060 -21.265 9.310 1.00 37.44 73 ALA A O 1
ATOM 587 N N . GLY A 1 74 ? -8.656 -20.755 7.170 1.00 30.86 74 GLY A N 1
ATOM 588 C CA . GLY A 1 74 ? -10.054 -20.657 6.709 1.00 30.86 74 GLY A CA 1
ATOM 589 C C . GLY A 1 74 ? -10.584 -19.321 6.153 1.00 30.86 74 GLY A C 1
ATOM 590 O O . GLY A 1 74 ? -11.304 -18.614 6.850 1.00 30.86 74 GLY A O 1
ATOM 591 N N . LYS A 1 75 ? -10.424 -19.103 4.835 1.00 37.59 75 LYS A N 1
ATOM 592 C CA . LYS A 1 75 ? -11.256 -18.316 3.875 1.00 37.59 75 LYS A CA 1
ATOM 593 C C . LYS A 1 75 ? -12.277 -17.295 4.449 1.00 37.59 75 LYS A C 1
ATOM 595 O O . LYS A 1 75 ? -13.471 -17.336 4.159 1.00 37.59 75 LYS A O 1
ATOM 600 N N . SER A 1 76 ? -11.831 -16.357 5.273 1.00 40.19 76 SER A N 1
ATOM 601 C CA . SER A 1 76 ? -11.715 -14.934 4.894 1.00 40.19 76 SER A CA 1
ATOM 602 C C . SER A 1 76 ? -10.238 -14.770 4.467 1.00 40.19 76 SER A C 1
ATOM 604 O O . SER A 1 76 ? -9.493 -15.705 4.747 1.00 40.19 76 SER A O 1
ATOM 606 N N . SER A 1 77 ? -9.755 -13.734 3.768 1.00 52.62 77 SER A N 1
ATOM 607 C CA . SER A 1 77 ? -8.282 -13.627 3.691 1.00 52.62 77 SER A CA 1
ATOM 608 C C . SER A 1 77 ? -7.789 -13.542 5.141 1.00 52.62 77 SER A C 1
ATOM 610 O O . SER A 1 77 ? -8.222 -12.670 5.888 1.00 52.62 77 SER A O 1
ATOM 612 N N . ASP A 1 78 ? -7.015 -14.527 5.597 1.00 68.38 78 ASP A N 1
ATOM 613 C CA . ASP A 1 78 ? -6.437 -14.541 6.950 1.00 68.38 78 ASP A CA 1
ATOM 614 C C . ASP A 1 78 ? -5.172 -13.663 7.001 1.00 68.38 78 ASP A C 1
ATOM 616 O O . ASP A 1 78 ? -4.413 -13.696 7.966 1.00 68.38 78 ASP A O 1
ATOM 620 N N . THR A 1 79 ? -4.973 -12.861 5.955 1.00 80.62 79 THR A N 1
ATOM 621 C CA . THR A 1 79 ? -3.794 -12.050 5.697 1.00 80.62 79 THR A CA 1
ATOM 622 C C . THR A 1 79 ? -4.229 -10.617 5.444 1.00 80.62 79 THR A C 1
ATOM 624 O O . THR A 1 79 ? -5.159 -10.365 4.669 1.00 80.62 79 THR A O 1
ATOM 627 N N . SER A 1 80 ? -3.542 -9.676 6.088 1.00 88.38 80 SER A N 1
ATOM 628 C CA . SER A 1 80 ? -3.743 -8.254 5.839 1.00 88.38 80 SER A CA 1
ATOM 629 C C . SER A 1 80 ? -3.385 -7.903 4.394 1.00 88.38 80 SER A C 1
ATOM 631 O O . SER A 1 80 ? -2.354 -8.344 3.885 1.00 88.38 80 SER A O 1
ATOM 633 N N . THR A 1 81 ? -4.247 -7.136 3.728 1.00 92.69 81 THR A N 1
ATOM 634 C CA . THR A 1 81 ? -4.120 -6.817 2.298 1.00 92.69 81 THR A CA 1
ATOM 635 C C . THR A 1 81 ? -4.266 -5.320 2.054 1.00 92.69 81 THR A C 1
ATOM 637 O O . THR A 1 81 ? -5.247 -4.712 2.487 1.00 92.69 81 THR A O 1
ATOM 640 N N . LEU A 1 82 ? -3.304 -4.742 1.337 1.00 96.62 82 LEU A N 1
ATOM 641 C CA . LEU A 1 82 ? -3.299 -3.369 0.851 1.00 96.62 82 LEU A CA 1
ATOM 642 C C . LEU A 1 82 ? -3.724 -3.348 -0.619 1.00 96.62 82 LEU A C 1
ATOM 644 O O . LEU A 1 82 ? -3.031 -3.868 -1.487 1.00 96.62 82 LEU A O 1
ATOM 648 N N . THR A 1 83 ? -4.861 -2.737 -0.917 1.00 97.94 83 THR A N 1
ATOM 649 C CA . THR A 1 83 ? -5.394 -2.651 -2.277 1.00 97.94 83 THR A CA 1
ATOM 650 C C . THR A 1 83 ? -5.337 -1.218 -2.780 1.00 97.94 83 THR A C 1
ATOM 652 O O . THR A 1 83 ? -5.971 -0.323 -2.217 1.00 97.94 83 THR A O 1
ATOM 655 N N . PHE A 1 84 ? -4.644 -1.013 -3.894 1.00 98.06 84 PHE A N 1
ATOM 656 C CA . PHE A 1 84 ? -4.719 0.215 -4.672 1.00 98.06 84 PHE A CA 1
ATOM 657 C C . PHE A 1 84 ? -5.931 0.148 -5.603 1.00 98.06 84 PHE A C 1
ATOM 659 O O . PHE A 1 84 ? -6.014 -0.699 -6.490 1.00 98.06 84 PHE A O 1
ATOM 666 N N . ALA A 1 85 ? -6.903 1.029 -5.391 1.00 95.62 85 ALA A N 1
ATOM 667 C CA . ALA A 1 85 ? -8.101 1.092 -6.214 1.00 95.62 85 ALA A CA 1
ATOM 668 C C . ALA A 1 85 ? -7.860 1.930 -7.479 1.00 95.62 85 ALA A C 1
ATOM 670 O O . ALA A 1 85 ? -7.103 2.900 -7.471 1.00 95.62 85 ALA A O 1
ATOM 671 N N . ALA A 1 86 ? -8.570 1.601 -8.562 1.00 93.88 86 ALA A N 1
ATOM 672 C CA . ALA A 1 86 ? -8.471 2.320 -9.836 1.00 93.88 86 ALA A CA 1
ATOM 673 C C . ALA A 1 86 ? -8.878 3.806 -9.744 1.00 93.88 86 ALA A C 1
ATOM 675 O O . ALA A 1 86 ? -8.490 4.607 -10.587 1.00 93.88 86 ALA A O 1
ATOM 676 N N . ASP A 1 87 ? -9.651 4.191 -8.722 1.00 93.88 87 ASP A N 1
ATOM 677 C CA . ASP A 1 87 ? -10.024 5.586 -8.455 1.00 93.88 87 ASP A CA 1
ATOM 678 C C . ASP A 1 87 ? -8.977 6.355 -7.623 1.00 93.88 87 ASP A C 1
ATOM 680 O O . ASP A 1 87 ? -9.244 7.477 -7.188 1.00 93.88 87 ASP A O 1
ATOM 684 N N . GLY A 1 88 ? -7.802 5.759 -7.395 1.00 94.62 88 GLY A N 1
ATOM 685 C CA . GLY A 1 88 ? -6.678 6.345 -6.665 1.00 94.62 88 GLY A CA 1
ATOM 686 C C . GLY A 1 88 ? -6.735 6.154 -5.149 1.00 94.62 88 GLY A C 1
ATOM 687 O O . GLY A 1 88 ? -5.770 6.490 -4.465 1.00 94.62 88 GLY A O 1
ATOM 688 N N . LYS A 1 89 ? -7.825 5.598 -4.604 1.00 97.62 89 LYS A N 1
ATOM 689 C CA . LYS A 1 89 ? -7.920 5.298 -3.171 1.00 97.62 89 LYS A CA 1
ATOM 690 C C . LYS A 1 89 ? -7.059 4.105 -2.787 1.00 97.62 89 LYS A C 1
ATOM 692 O O . LYS A 1 89 ? -6.757 3.237 -3.603 1.00 97.62 89 LYS A O 1
ATOM 697 N N . VAL A 1 90 ? -6.761 4.020 -1.498 1.00 98.25 90 VAL A N 1
ATOM 698 C CA . VAL A 1 90 ? -6.146 2.837 -0.895 1.00 98.25 90 VAL A CA 1
ATOM 699 C C 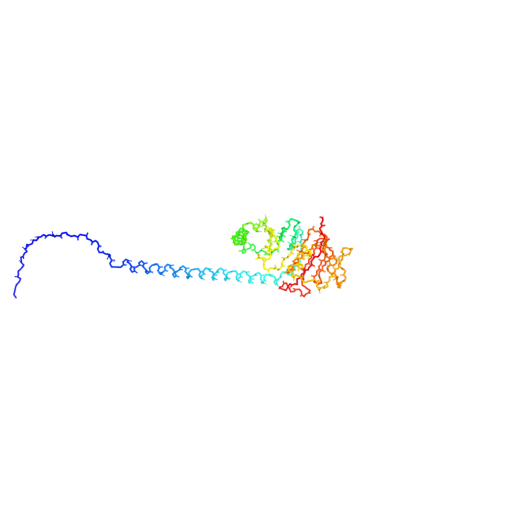. VAL A 1 90 ? -7.138 2.206 0.066 1.00 98.25 90 VAL A C 1
ATOM 701 O O . VAL A 1 90 ? -7.725 2.889 0.903 1.00 98.25 90 VAL A O 1
ATOM 704 N N . VAL A 1 91 ? -7.345 0.902 -0.058 1.00 97.81 91 VAL A N 1
ATOM 705 C CA . VAL A 1 91 ? -8.182 0.108 0.840 1.00 97.81 91 VAL A CA 1
ATOM 706 C C . VAL A 1 91 ? -7.274 -0.848 1.589 1.00 97.81 91 VAL A C 1
ATOM 708 O O . VAL A 1 91 ? -6.587 -1.649 0.970 1.00 97.81 91 VAL A O 1
ATOM 711 N N . PHE A 1 92 ? -7.289 -0.782 2.913 1.00 94.94 92 PHE A N 1
ATOM 712 C CA . PHE A 1 92 ? -6.551 -1.708 3.756 1.00 94.94 92 PHE A CA 1
ATOM 713 C C . PHE A 1 92 ? -7.531 -2.618 4.491 1.00 94.94 92 PHE A C 1
ATOM 715 O O . PHE A 1 92 ? -8.402 -2.157 5.235 1.00 94.94 92 PHE A O 1
ATOM 722 N N . GLU A 1 93 ? -7.413 -3.918 4.246 1.00 91.69 93 GLU A N 1
ATOM 723 C CA . GLU A 1 93 ? -8.130 -4.957 4.976 1.00 91.69 93 GLU A CA 1
ATOM 724 C C . GLU A 1 93 ? -7.162 -5.607 5.958 1.00 91.69 93 GLU A C 1
ATOM 726 O O . GLU A 1 93 ? -6.348 -6.439 5.576 1.00 91.69 93 GLU A O 1
ATOM 731 N N . GLU A 1 94 ? -7.235 -5.201 7.222 1.00 88.62 94 GLU A N 1
ATOM 732 C CA . GLU A 1 94 ? -6.348 -5.668 8.283 1.00 88.62 94 GLU A CA 1
ATOM 733 C C . GLU A 1 94 ? -6.937 -6.892 8.987 1.00 88.62 94 GLU A C 1
ATOM 735 O O . GLU A 1 94 ? -8.106 -6.894 9.396 1.00 88.62 94 GLU A O 1
ATOM 740 N N . VAL A 1 95 ? -6.094 -7.904 9.190 1.00 85.12 95 VAL A N 1
ATOM 741 C CA . VAL A 1 95 ? -6.351 -9.043 10.068 1.00 85.12 95 VAL A CA 1
ATOM 742 C C . VAL A 1 95 ? -5.334 -9.009 11.197 1.00 85.12 95 VAL A C 1
ATOM 744 O O . VAL A 1 95 ? -4.128 -9.060 10.967 1.00 85.12 95 VAL A O 1
ATOM 747 N N . THR A 1 96 ? -5.822 -8.940 12.430 1.00 81.25 96 THR A N 1
ATOM 748 C CA . THR A 1 96 ? -4.962 -8.887 13.613 1.00 81.25 96 THR A CA 1
ATOM 749 C C . THR A 1 96 ? -5.515 -9.766 14.719 1.00 81.25 96 THR A C 1
ATOM 751 O O . THR A 1 96 ? -6.732 -9.957 14.826 1.00 81.25 96 THR A O 1
ATOM 754 N N . ASP A 1 97 ? -4.623 -10.317 15.532 1.00 83.50 97 ASP A N 1
ATOM 755 C CA . ASP A 1 97 ? -5.020 -11.078 16.708 1.00 83.50 97 ASP A CA 1
ATOM 756 C C . ASP A 1 97 ? -5.674 -10.139 17.726 1.00 83.50 97 ASP A C 1
ATOM 758 O O . ASP A 1 97 ? -5.291 -8.980 17.903 1.00 83.50 97 ASP A O 1
ATOM 762 N N . PHE A 1 98 ? -6.723 -10.629 18.371 1.00 82.75 98 PHE A N 1
ATOM 763 C CA . PHE A 1 98 ? -7.577 -9.845 19.239 1.00 82.75 98 PHE A CA 1
ATOM 764 C C . PHE A 1 98 ? -8.021 -10.671 20.440 1.00 82.75 98 PHE A C 1
ATOM 766 O O . PHE A 1 98 ? -8.850 -11.575 20.332 1.00 82.75 98 PHE A O 1
ATOM 773 N N . ASP A 1 99 ? -7.490 -10.304 21.602 1.00 85.12 99 ASP A N 1
ATOM 774 C CA . ASP A 1 99 ? -7.860 -10.898 22.878 1.00 85.12 99 ASP A CA 1
ATOM 775 C C . ASP A 1 99 ? -9.224 -10.363 23.338 1.00 85.12 99 ASP A C 1
ATOM 777 O O . ASP A 1 99 ? -9.341 -9.268 23.898 1.00 85.12 99 ASP A O 1
ATOM 781 N N . THR A 1 100 ? -10.269 -11.155 23.092 1.00 78.00 100 THR A N 1
ATOM 782 C CA . THR A 1 100 ? -11.642 -10.835 23.496 1.00 78.00 100 THR A CA 1
ATOM 783 C C . THR A 1 100 ? -11.882 -10.914 24.999 1.00 78.00 100 THR A C 1
ATOM 785 O O . THR A 1 100 ? -12.905 -10.405 25.462 1.00 78.00 100 THR A O 1
ATOM 788 N N . ASP A 1 101 ? -10.984 -11.551 25.754 1.00 82.12 101 ASP A N 1
ATOM 789 C CA . ASP A 1 101 ? -11.083 -11.638 27.211 1.00 82.12 101 ASP A CA 1
ATOM 790 C C . ASP A 1 101 ? -10.602 -10.333 27.856 1.00 82.12 101 ASP A C 1
ATOM 792 O O . ASP A 1 101 ? -11.134 -9.909 28.886 1.00 82.12 101 ASP A O 1
ATOM 796 N N . THR A 1 102 ? -9.637 -9.663 27.216 1.00 80.06 102 THR A N 1
ATOM 797 C CA . THR A 1 102 ? -9.078 -8.384 27.673 1.00 80.06 102 THR A CA 1
ATOM 798 C C . THR A 1 102 ? -9.780 -7.167 27.062 1.00 80.06 102 THR A C 1
ATOM 800 O O . THR A 1 102 ? -9.959 -6.160 27.751 1.00 80.06 102 THR A O 1
ATOM 803 N N . TYR A 1 103 ? -10.196 -7.228 25.792 1.00 79.62 103 TYR A N 1
ATOM 804 C CA . TYR A 1 103 ? -10.711 -6.071 25.053 1.00 79.62 103 TYR A CA 1
ATOM 805 C C . TYR A 1 103 ? -12.084 -6.322 24.426 1.00 79.62 103 TYR A C 1
ATOM 807 O O . TYR A 1 103 ? -12.347 -7.355 23.810 1.00 79.62 103 TYR A O 1
ATOM 815 N N . SER A 1 104 ? -12.972 -5.324 24.490 1.00 88.75 104 SER A N 1
ATOM 816 C CA . SER A 1 104 ? -14.269 -5.402 23.815 1.00 88.75 104 SER A CA 1
ATOM 817 C C . SER A 1 104 ? -14.226 -4.854 22.384 1.00 88.75 104 SER A C 1
ATOM 819 O O . SER A 1 104 ? -13.561 -3.863 22.071 1.00 88.75 104 SER A O 1
ATOM 821 N N . LYS A 1 105 ? -15.055 -5.425 21.501 1.00 87.44 105 LYS A N 1
ATOM 822 C CA . LYS A 1 105 ? -15.275 -4.898 20.140 1.00 87.44 105 LYS A CA 1
ATOM 823 C C . LYS A 1 105 ? -15.692 -3.418 20.139 1.00 87.44 105 LYS A C 1
ATOM 825 O O . LYS A 1 105 ? -15.345 -2.677 19.220 1.00 87.44 105 LYS A O 1
ATOM 830 N N . SER A 1 106 ? -16.487 -2.994 21.124 1.00 89.56 106 SER A N 1
ATOM 831 C CA . SER A 1 106 ? -16.935 -1.603 21.256 1.00 89.56 106 SER A CA 1
ATOM 832 C C . SER A 1 106 ? -15.789 -0.648 21.564 1.00 89.56 106 SER A C 1
ATOM 834 O O . SER A 1 106 ? -15.752 0.433 20.982 1.00 89.56 106 SER A O 1
ATOM 836 N N . GLU A 1 107 ? -14.857 -1.045 22.431 1.00 88.56 107 GLU A N 1
ATOM 837 C CA . GLU A 1 107 ? -13.675 -0.242 22.759 1.00 88.56 107 GLU A CA 1
ATOM 838 C C . GLU A 1 107 ? -12.740 -0.141 21.563 1.00 88.56 107 GLU A C 1
ATOM 840 O O . GLU A 1 107 ? -12.362 0.973 21.210 1.00 88.56 107 GLU A O 1
ATOM 845 N N . LEU A 1 108 ? -12.469 -1.259 20.875 1.00 87.19 108 LEU A N 1
ATOM 846 C CA . LEU A 1 108 ? -11.699 -1.248 19.629 1.00 87.19 108 LEU A CA 1
ATOM 847 C C . LEU A 1 108 ? -12.327 -0.282 18.618 1.00 87.19 108 LEU A C 1
ATOM 849 O O . LEU A 1 108 ? -11.652 0.593 18.087 1.00 87.19 108 LEU A O 1
ATOM 853 N N . LYS A 1 109 ? -13.648 -0.369 18.407 1.00 88.62 109 LYS A N 1
ATOM 854 C CA . LYS A 1 109 ? -14.354 0.532 17.489 1.00 88.62 109 LYS A CA 1
ATOM 855 C C . LYS A 1 109 ? -14.271 1.996 17.922 1.00 88.62 109 LYS A C 1
ATOM 857 O O . LYS A 1 109 ? -14.111 2.854 17.056 1.00 88.62 109 LYS A O 1
ATOM 862 N N . SER A 1 110 ? -14.430 2.308 19.208 1.00 89.56 110 SER A N 1
ATOM 863 C CA . SER A 1 110 ? -14.316 3.691 19.693 1.00 89.56 110 SER A CA 1
ATOM 864 C C . SER A 1 110 ? -12.908 4.220 19.456 1.00 89.56 110 SER A C 1
ATOM 866 O O . SER A 1 110 ? -12.752 5.264 18.834 1.00 89.56 110 SER A O 1
ATOM 868 N N . TYR A 1 111 ? -11.899 3.445 19.853 1.00 87.50 111 TYR A N 1
ATOM 869 C CA . TYR A 1 111 ? -10.492 3.777 19.682 1.00 87.50 111 TYR A CA 1
ATOM 870 C C . TYR A 1 111 ? -10.131 4.035 18.214 1.00 87.50 111 TYR A C 1
ATOM 872 O O . TYR A 1 111 ? -9.580 5.088 17.897 1.00 87.50 111 TYR A O 1
ATOM 880 N N . THR A 1 112 ? -10.507 3.133 17.300 1.00 88.19 112 THR A N 1
ATOM 881 C CA . THR A 1 112 ? -10.251 3.305 15.863 1.00 88.19 112 THR A CA 1
ATOM 882 C C . THR A 1 112 ? -10.929 4.563 15.315 1.00 88.19 112 THR A C 1
ATOM 884 O O . THR A 1 112 ? -10.313 5.310 14.558 1.00 88.19 112 THR A O 1
ATOM 887 N N . ASN A 1 113 ? -12.181 4.839 15.703 1.00 91.62 113 ASN A N 1
ATOM 888 C CA . ASN A 1 113 ? -12.874 6.051 15.255 1.00 91.62 113 ASN A CA 1
ATOM 889 C C . ASN A 1 113 ? -12.225 7.327 15.801 1.00 91.62 113 ASN A C 1
ATOM 891 O O . ASN A 1 113 ? -12.113 8.302 15.062 1.00 91.62 113 ASN A O 1
ATOM 895 N N . ASP A 1 114 ? -11.789 7.327 17.061 1.00 91.75 114 ASP A N 1
ATOM 896 C CA . ASP A 1 114 ? -11.120 8.475 17.675 1.00 91.75 114 ASP A CA 1
ATOM 897 C C . ASP A 1 114 ? -9.765 8.749 17.010 1.00 91.75 114 ASP A C 1
ATOM 899 O O . ASP A 1 114 ? -9.448 9.904 16.713 1.00 91.75 114 ASP A O 1
ATOM 903 N N . LEU A 1 115 ? -9.002 7.696 16.696 1.00 89.94 115 LEU A N 1
ATOM 904 C CA . LEU A 1 115 ? -7.737 7.792 15.970 1.00 89.94 115 LEU A CA 1
ATOM 905 C C . LEU A 1 115 ? -7.937 8.362 14.557 1.00 89.94 115 LEU A C 1
ATOM 907 O O . LEU A 1 115 ? -7.300 9.353 14.197 1.00 89.94 115 LEU A O 1
ATOM 911 N N . ILE A 1 116 ? -8.876 7.799 13.786 1.00 91.75 116 ILE A N 1
ATOM 912 C CA . ILE A 1 116 ? -9.232 8.284 12.442 1.00 91.75 116 ILE A CA 1
ATOM 913 C C . ILE A 1 116 ? -9.712 9.733 12.496 1.00 91.75 116 ILE A C 1
ATOM 915 O O . ILE A 1 116 ? -9.314 10.552 11.669 1.00 91.75 116 ILE A O 1
ATOM 919 N N . LYS A 1 117 ? -10.559 10.076 13.471 1.00 91.75 117 LYS A N 1
ATOM 920 C CA . LYS A 1 117 ? -11.048 11.442 13.645 1.00 91.75 117 LYS A CA 1
ATOM 921 C C . LYS A 1 117 ? -9.891 12.401 13.919 1.00 91.75 117 LYS A C 1
ATOM 923 O O . LYS A 1 117 ? -9.810 13.435 13.267 1.00 91.75 117 LYS A O 1
ATOM 928 N N . SER A 1 118 ? -8.997 12.056 14.845 1.00 91.38 118 SER A N 1
ATOM 929 C CA . SER A 1 118 ? -7.835 12.883 15.185 1.00 91.38 118 SER A CA 1
ATOM 930 C C . SER A 1 118 ? -6.921 13.111 13.980 1.00 91.38 118 SER A C 1
ATOM 932 O O . SER A 1 118 ? -6.448 14.229 13.769 1.00 91.38 118 SER A O 1
ATOM 934 N N . PHE A 1 119 ? -6.688 12.070 13.176 1.00 89.62 119 PHE A N 1
ATOM 935 C CA . PHE A 1 119 ? -5.907 12.186 11.949 1.00 89.62 119 PHE A CA 1
ATOM 936 C C . PHE A 1 119 ? -6.606 13.085 10.921 1.00 89.62 119 PHE A C 1
ATOM 938 O O . PHE A 1 119 ? -6.018 14.057 10.454 1.00 89.62 119 PHE A O 1
ATOM 945 N N . ASN A 1 120 ? -7.886 12.832 10.636 1.00 91.69 120 ASN A N 1
ATOM 946 C CA . ASN A 1 120 ? -8.683 13.619 9.691 1.00 91.69 120 ASN A CA 1
ATOM 947 C C . ASN A 1 120 ? -8.795 15.100 10.088 1.00 91.69 120 ASN A C 1
ATOM 949 O O . ASN A 1 120 ? -8.780 15.967 9.217 1.00 91.69 120 ASN A O 1
ATOM 953 N N . ASP A 1 121 ? -8.890 15.408 11.384 1.00 91.62 121 ASP A N 1
ATOM 954 C CA . ASP A 1 121 ? -8.938 16.789 11.881 1.00 91.62 121 ASP A CA 1
ATOM 955 C C . ASP A 1 121 ? -7.640 17.565 11.563 1.00 91.62 121 ASP A C 1
ATOM 957 O O . ASP A 1 121 ? -7.670 18.793 11.478 1.00 91.62 121 ASP A O 1
ATOM 961 N N . THR A 1 122 ? -6.516 16.863 11.369 1.00 88.56 122 THR A N 1
ATOM 962 C CA . THR A 1 122 ? -5.194 17.457 11.098 1.00 88.56 122 THR A CA 1
ATOM 963 C C . THR A 1 122 ? -4.807 17.390 9.619 1.00 88.56 122 THR A C 1
ATOM 965 O O . THR A 1 122 ? -4.312 18.373 9.074 1.00 88.56 122 THR A O 1
ATOM 968 N N . TYR A 1 123 ? -5.022 16.244 8.968 1.00 82.00 123 TYR A N 1
ATOM 969 C CA . TYR A 1 123 ? -4.601 15.984 7.588 1.00 82.00 123 TYR A CA 1
ATOM 970 C C . TYR A 1 123 ? -5.591 16.548 6.560 1.00 82.00 123 TYR A C 1
ATOM 972 O O . TYR A 1 123 ? -5.206 17.082 5.523 1.00 82.00 123 TYR A O 1
ATOM 980 N N . GLY A 1 124 ? -6.887 16.454 6.856 1.00 84.50 124 GLY A N 1
ATOM 981 C CA . GLY A 1 124 ? -7.958 16.846 5.952 1.00 84.50 124 GLY A CA 1
ATOM 982 C C . GLY A 1 124 ? -9.232 16.061 6.243 1.00 84.50 124 GLY A C 1
ATOM 983 O O . GLY A 1 124 ? -9.209 14.847 6.462 1.00 84.50 124 GLY A O 1
ATOM 984 N N . SER A 1 125 ? -10.376 16.748 6.243 1.00 80.81 125 SER A N 1
ATOM 985 C CA . SER A 1 125 ? -11.649 16.101 6.554 1.00 80.81 125 SER A CA 1
ATOM 986 C C . SER A 1 125 ? -11.932 14.956 5.576 1.00 80.81 125 SER A C 1
ATOM 988 O O . SER A 1 125 ? -11.929 15.184 4.366 1.00 80.81 125 SER A O 1
ATOM 990 N N . LYS A 1 126 ? -12.266 13.771 6.105 1.00 86.50 126 LYS A N 1
ATOM 991 C CA . LYS A 1 126 ? -12.580 12.547 5.340 1.00 86.50 126 LYS A CA 1
ATOM 992 C C . LYS A 1 126 ? -11.395 11.951 4.561 1.00 86.50 126 LYS A C 1
ATOM 994 O O . LYS A 1 126 ? -11.620 11.311 3.539 1.00 86.50 126 LYS A O 1
ATOM 999 N N . ALA A 1 127 ? -10.162 12.145 5.029 1.00 93.44 127 ALA A N 1
ATOM 1000 C CA . ALA A 1 127 ? -8.997 11.481 4.446 1.00 93.44 127 ALA A CA 1
ATOM 1001 C C . ALA A 1 127 ? -9.014 9.959 4.689 1.00 93.44 127 ALA A C 1
ATOM 1003 O O . ALA A 1 127 ? -8.650 9.196 3.803 1.00 93.44 127 ALA A O 1
ATOM 1004 N N . ILE A 1 128 ? -9.510 9.523 5.852 1.00 96.25 128 ILE A N 1
ATOM 1005 C CA . ILE A 1 128 ? -9.656 8.110 6.223 1.00 96.25 128 ILE A CA 1
ATOM 1006 C C . ILE A 1 128 ? -11.090 7.820 6.666 1.00 96.25 128 ILE A C 1
ATOM 1008 O O . ILE A 1 128 ? -11.726 8.629 7.353 1.00 96.25 128 ILE A O 1
ATOM 1012 N N . SER A 1 129 ? -11.587 6.637 6.316 1.00 96.12 129 SER A N 1
ATOM 1013 C CA . SER A 1 129 ? -12.865 6.094 6.776 1.00 96.12 129 SER A CA 1
ATOM 1014 C C . SER A 1 129 ? -12.726 4.650 7.254 1.00 96.12 129 SER A C 1
ATOM 1016 O O . SER A 1 129 ? -11.949 3.879 6.700 1.00 96.12 129 SER A O 1
ATOM 1018 N N . LEU A 1 130 ? -13.476 4.295 8.302 1.00 95.25 130 LEU A N 1
ATOM 1019 C CA . LEU A 1 130 ? -13.629 2.917 8.769 1.00 95.25 130 LEU A CA 1
ATOM 1020 C C . LEU A 1 130 ? -14.894 2.324 8.145 1.00 95.25 130 LEU A C 1
ATOM 1022 O O . LEU A 1 130 ? -16.004 2.628 8.587 1.00 95.25 130 LEU A O 1
ATOM 1026 N N . ASP A 1 131 ? -14.727 1.457 7.152 1.00 93.12 131 ASP A N 1
ATOM 1027 C CA . ASP A 1 131 ? -15.838 0.841 6.422 1.00 93.12 131 ASP A CA 1
ATOM 1028 C C . ASP A 1 131 ? -16.416 -0.354 7.176 1.00 93.12 131 ASP A C 1
ATOM 1030 O O . ASP A 1 131 ? -17.630 -0.580 7.203 1.00 93.12 131 ASP A O 1
ATOM 1034 N N . LYS A 1 132 ? -15.542 -1.149 7.805 1.00 92.12 132 LYS A N 1
ATOM 1035 C CA . LYS A 1 132 ? -15.933 -2.384 8.486 1.00 92.12 132 LYS A CA 1
ATOM 1036 C C . LYS A 1 132 ? -15.057 -2.658 9.696 1.00 92.12 132 LYS A C 1
ATOM 1038 O O . LYS A 1 132 ? -13.851 -2.466 9.664 1.00 92.12 132 LYS A O 1
ATOM 1043 N N . LEU A 1 133 ? -15.690 -3.179 10.747 1.00 91.69 133 LEU A N 1
ATOM 1044 C CA . LEU A 1 133 ? -15.010 -3.752 11.905 1.00 91.69 133 LEU A CA 1
ATOM 1045 C C . LEU A 1 133 ? -15.783 -4.977 12.398 1.00 91.69 133 LEU A C 1
ATOM 1047 O O . LEU A 1 133 ? -16.949 -4.890 12.820 1.00 91.69 133 LEU A O 1
ATOM 1051 N N . ARG A 1 134 ? -15.132 -6.137 12.355 1.00 88.56 134 ARG A N 1
ATOM 1052 C CA . ARG A 1 134 ? -15.660 -7.415 12.843 1.00 88.56 134 ARG A CA 1
ATOM 1053 C C . ARG A 1 134 ? -14.645 -8.053 13.782 1.00 88.56 134 ARG A C 1
ATOM 1055 O O . ARG A 1 134 ? -13.465 -8.041 13.497 1.00 88.56 134 ARG A O 1
ATOM 1062 N N . VAL A 1 135 ? -15.134 -8.665 14.852 1.00 88.25 135 VAL A N 1
ATOM 1063 C CA . VAL A 1 135 ? -14.350 -9.581 15.686 1.00 88.25 135 VAL A CA 1
ATOM 1064 C C . VAL A 1 135 ? -14.972 -10.961 15.518 1.00 88.25 135 VAL A C 1
ATOM 1066 O O . VAL A 1 135 ? -16.205 -11.070 15.516 1.00 88.25 135 VAL A O 1
ATOM 1069 N N . LYS A 1 136 ? -14.152 -11.983 15.284 1.00 85.50 136 LYS A N 1
ATOM 1070 C CA . LYS A 1 136 ? -14.581 -13.377 15.143 1.00 85.50 136 LYS A CA 1
ATOM 1071 C C . LYS A 1 136 ? -13.487 -14.268 15.724 1.00 85.50 136 LYS A C 1
ATOM 1073 O O . LYS A 1 136 ? -12.390 -14.287 15.185 1.00 85.50 136 LYS A O 1
ATOM 1078 N N . GLY A 1 137 ? -13.827 -15.029 16.764 1.00 85.75 137 GLY A N 1
ATOM 1079 C CA . GLY A 1 137 ? -12.825 -15.785 17.512 1.00 85.75 137 GLY A CA 1
ATOM 1080 C C . GLY A 1 137 ? -11.830 -14.834 18.172 1.00 85.75 137 GLY A C 1
ATOM 1081 O O . GLY A 1 137 ? -12.230 -13.798 18.696 1.00 85.75 137 GLY A O 1
ATOM 1082 N N . ASP A 1 138 ? -10.561 -15.180 18.059 1.00 83.56 138 ASP A N 1
ATOM 1083 C CA . ASP A 1 138 ? -9.380 -14.465 18.536 1.00 83.56 138 ASP A CA 1
ATOM 1084 C C . ASP A 1 138 ? -8.817 -13.473 17.505 1.00 83.56 138 ASP A C 1
ATOM 1086 O O . ASP A 1 138 ? -7.659 -13.083 17.595 1.00 83.56 138 ASP A O 1
ATOM 1090 N N . LYS A 1 139 ? -9.612 -13.066 16.504 1.00 84.94 139 LYS A N 1
ATOM 1091 C CA . LYS A 1 139 ? -9.181 -12.132 15.453 1.00 84.94 139 LYS A CA 1
ATOM 1092 C C . LYS A 1 139 ? -10.131 -10.957 15.270 1.00 84.94 139 LYS A C 1
ATOM 1094 O O . LYS A 1 139 ? -11.364 -11.099 15.275 1.00 84.94 139 LYS A O 1
ATOM 1099 N N . ALA A 1 140 ? -9.546 -9.791 15.022 1.00 86.31 140 ALA A N 1
ATOM 1100 C CA . ALA A 1 140 ? -10.218 -8.601 14.532 1.00 86.31 140 ALA A CA 1
ATOM 1101 C C . ALA A 1 140 ? -9.931 -8.404 13.037 1.00 86.31 140 ALA A C 1
ATOM 1103 O O . ALA A 1 140 ? -8.831 -8.636 12.551 1.00 86.31 140 ALA A O 1
ATOM 1104 N N . TYR A 1 141 ? -10.964 -7.970 12.322 1.00 88.56 141 TYR A N 1
ATOM 1105 C CA . TYR A 1 141 ? -10.956 -7.692 10.893 1.00 88.56 141 TYR A CA 1
ATOM 1106 C C . TYR A 1 141 ? -11.420 -6.255 10.693 1.00 88.56 141 TYR A C 1
ATOM 1108 O O . TYR A 1 141 ? -12.582 -5.935 10.999 1.00 88.56 141 TYR A O 1
ATOM 1116 N N . LEU A 1 142 ? -10.534 -5.401 10.199 1.00 91.25 142 LEU A N 1
ATOM 1117 C CA . LEU A 1 142 ? -10.816 -3.999 9.925 1.00 91.25 142 LEU A CA 1
ATOM 1118 C C . LEU A 1 142 ? -10.729 -3.757 8.422 1.00 91.25 142 LEU A C 1
ATOM 1120 O O . LEU A 1 142 ? -9.904 -4.345 7.737 1.00 91.25 142 LEU A O 1
ATOM 1124 N N . LYS A 1 143 ? -11.607 -2.901 7.908 1.00 93.38 143 LYS A N 1
ATOM 1125 C CA . LYS A 1 143 ? -11.504 -2.363 6.553 1.00 93.38 143 LYS A CA 1
ATOM 1126 C C . LYS A 1 143 ? -11.486 -0.854 6.651 1.00 93.38 143 LYS A C 1
ATOM 1128 O O . LYS A 1 143 ? -12.478 -0.272 7.108 1.00 93.38 143 LYS A O 1
ATOM 1133 N N . THR A 1 144 ? -10.383 -0.249 6.247 1.00 94.50 144 THR A N 1
ATOM 1134 C CA . THR A 1 144 ? -10.216 1.198 6.182 1.00 94.50 144 THR A CA 1
ATOM 1135 C C . THR A 1 144 ? -9.974 1.628 4.745 1.00 94.50 144 THR A C 1
ATOM 1137 O O . THR A 1 144 ? -9.248 0.979 3.998 1.00 94.50 144 THR A O 1
ATOM 1140 N N . THR A 1 145 ? -10.591 2.739 4.360 1.00 97.88 145 THR A N 1
ATOM 1141 C CA . THR A 1 145 ? -10.349 3.382 3.069 1.00 97.88 145 THR A CA 1
ATOM 1142 C C . THR A 1 145 ? -9.673 4.722 3.303 1.00 97.88 145 THR A C 1
ATOM 1144 O O . THR A 1 145 ? -10.172 5.549 4.074 1.00 97.88 145 THR A O 1
ATOM 1147 N N . TYR A 1 146 ? -8.563 4.925 2.608 1.00 97.75 146 TYR A N 1
ATOM 1148 C CA . TYR A 1 146 ? -7.733 6.119 2.592 1.00 97.75 146 TYR A CA 1
ATOM 1149 C C . TYR A 1 146 ? -7.941 6.844 1.267 1.00 97.75 146 TYR A C 1
ATOM 1151 O O . TYR A 1 146 ? -8.206 6.228 0.231 1.00 97.75 146 TYR A O 1
ATOM 1159 N N . LYS A 1 147 ? -7.822 8.168 1.303 1.00 97.44 147 LYS A N 1
ATOM 1160 C CA . LYS A 1 147 ? -8.002 9.030 0.133 1.00 97.44 147 LYS A CA 1
ATOM 1161 C C . LYS A 1 147 ? -7.054 8.670 -1.014 1.00 97.44 147 LYS A C 1
ATOM 1163 O O . LYS A 1 147 ? -7.486 8.717 -2.159 1.00 97.44 147 LYS A O 1
ATOM 1168 N N . ASP A 1 148 ? -5.805 8.357 -0.690 1.00 97.06 148 ASP A N 1
ATOM 1169 C CA . ASP A 1 148 ? -4.703 8.078 -1.613 1.00 97.06 148 ASP A CA 1
ATOM 1170 C C . ASP A 1 148 ? -3.538 7.393 -0.864 1.00 97.06 148 ASP A C 1
ATOM 1172 O O . ASP A 1 148 ? -3.608 7.177 0.353 1.00 97.06 148 ASP A O 1
ATOM 1176 N N . ALA A 1 149 ? -2.482 7.026 -1.598 1.00 96.94 149 ALA A N 1
ATOM 1177 C CA . ALA A 1 149 ? -1.268 6.417 -1.048 1.00 96.94 149 ALA A CA 1
ATOM 1178 C C . ALA A 1 149 ? -0.546 7.340 -0.049 1.00 96.94 149 ALA A C 1
ATOM 1180 O O . ALA A 1 149 ? -0.169 6.887 1.030 1.00 96.94 149 ALA A O 1
ATOM 1181 N N . ASP A 1 150 ? -0.466 8.644 -0.338 1.00 95.12 150 ASP A N 1
ATOM 1182 C CA . ASP A 1 150 ? 0.130 9.640 0.565 1.00 95.12 150 ASP A CA 1
ATOM 1183 C C . ASP A 1 150 ? -0.596 9.698 1.917 1.00 95.12 150 ASP A C 1
ATOM 1185 O O . ASP A 1 150 ? 0.030 9.818 2.974 1.00 95.12 150 ASP A O 1
ATOM 1189 N N . CYS A 1 151 ? -1.928 9.599 1.909 1.00 94.56 151 CYS A N 1
ATOM 1190 C CA . CYS A 1 151 ? -2.731 9.523 3.123 1.00 94.56 151 CYS A CA 1
ATOM 1191 C C . CYS A 1 151 ? -2.449 8.243 3.917 1.00 94.56 151 CYS A C 1
ATOM 1193 O O . CYS A 1 151 ? -2.413 8.303 5.149 1.00 94.56 151 CYS A O 1
ATOM 1195 N N . TYR A 1 152 ? -2.275 7.100 3.245 1.00 95.00 152 TYR A N 1
ATOM 1196 C CA . TYR A 1 152 ? -1.897 5.849 3.907 1.00 95.00 152 TYR A CA 1
ATOM 1197 C C . TYR A 1 152 ? -0.516 5.987 4.552 1.00 95.00 152 TYR A C 1
ATOM 1199 O O . TYR A 1 152 ? -0.401 5.806 5.764 1.00 95.00 152 TYR A O 1
ATOM 1207 N N . SER A 1 153 ? 0.489 6.440 3.797 1.00 90.69 153 SER A N 1
ATOM 1208 C CA . SER A 1 153 ? 1.842 6.674 4.310 1.00 90.69 153 SER A CA 1
ATOM 1209 C C . SER A 1 153 ? 1.892 7.640 5.479 1.00 90.69 153 SER A C 1
ATOM 1211 O O . SER A 1 153 ? 2.581 7.388 6.462 1.00 90.69 153 SER A O 1
ATOM 1213 N N . ALA A 1 154 ? 1.144 8.740 5.422 1.00 90.69 154 ALA A N 1
ATOM 1214 C CA . ALA A 1 154 ? 1.099 9.697 6.521 1.00 90.69 154 ALA A CA 1
ATOM 1215 C C . ALA A 1 154 ? 0.448 9.116 7.788 1.00 90.69 154 ALA A C 1
ATOM 1217 O O . ALA A 1 154 ? 0.780 9.544 8.895 1.00 90.69 154 ALA A O 1
ATOM 1218 N N . PHE A 1 155 ? -0.483 8.168 7.645 1.00 87.75 155 PHE A N 1
ATOM 1219 C CA . PHE A 1 155 ? -1.155 7.525 8.772 1.00 87.75 155 PHE A CA 1
ATOM 1220 C C . PHE A 1 155 ? -0.322 6.399 9.391 1.00 87.75 155 PHE A C 1
ATOM 1222 O O . PHE A 1 155 ? -0.246 6.306 10.616 1.00 87.75 155 PHE A O 1
ATOM 1229 N N . THR A 1 156 ? 0.291 5.550 8.565 1.00 85.88 156 THR A N 1
ATOM 1230 C CA . THR A 1 156 ? 1.012 4.345 9.010 1.00 85.88 156 THR A CA 1
ATOM 1231 C C . THR A 1 156 ? 2.506 4.575 9.210 1.00 85.88 156 THR A C 1
ATOM 1233 O O . THR A 1 156 ? 3.139 3.845 9.964 1.00 85.88 156 THR A O 1
ATOM 1236 N N . SER A 1 157 ? 3.067 5.619 8.597 1.00 89.00 157 SER A N 1
AT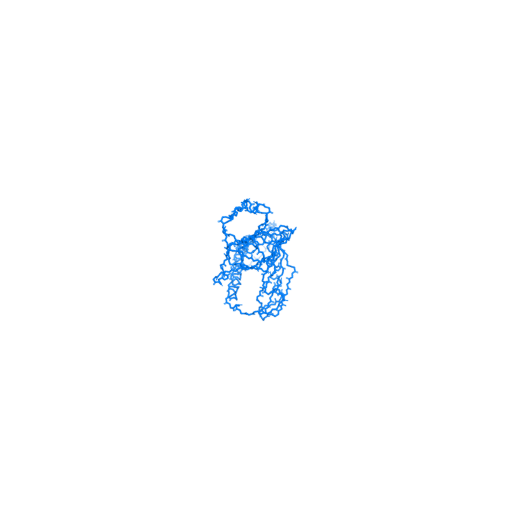OM 1237 C CA . SER A 1 157 ? 4.511 5.856 8.445 1.00 89.00 157 SER A CA 1
ATOM 1238 C C . SER A 1 157 ? 5.240 4.856 7.538 1.00 89.00 157 SER A C 1
ATOM 1240 O O . SER A 1 157 ? 6.459 4.959 7.408 1.00 89.00 157 SER A O 1
ATOM 1242 N N . TYR A 1 158 ? 4.532 3.931 6.880 1.00 85.56 158 TYR A N 1
ATOM 1243 C CA . TYR A 1 158 ? 5.114 3.086 5.836 1.00 85.56 158 TYR A CA 1
ATOM 1244 C C . TYR A 1 158 ? 5.185 3.852 4.519 1.00 85.56 158 TYR A C 1
ATOM 1246 O O . TYR A 1 158 ? 4.221 4.506 4.119 1.00 85.56 158 TYR A O 1
ATOM 1254 N N . THR A 1 159 ? 6.318 3.774 3.819 1.00 91.62 159 THR A N 1
ATOM 1255 C CA . THR A 1 159 ? 6.421 4.345 2.471 1.00 91.62 159 THR A CA 1
ATOM 1256 C C . THR A 1 159 ? 5.468 3.597 1.546 1.00 91.62 159 THR A C 1
ATOM 1258 O O . THR A 1 159 ? 5.534 2.375 1.417 1.00 91.62 159 THR A O 1
ATOM 1261 N N . THR A 1 160 ? 4.551 4.332 0.932 1.00 94.31 160 THR A N 1
ATOM 1262 C CA . THR A 1 160 ? 3.502 3.819 0.059 1.00 94.31 160 THR A CA 1
ATOM 1263 C C . THR A 1 160 ? 3.251 4.852 -1.026 1.00 94.31 160 THR A C 1
ATOM 1265 O O . THR A 1 160 ? 2.988 6.017 -0.743 1.00 94.31 160 THR A O 1
ATOM 1268 N N . TYR A 1 161 ? 3.341 4.432 -2.278 1.00 97.69 161 TYR A N 1
ATOM 1269 C CA . TYR A 1 161 ? 3.172 5.299 -3.436 1.00 97.69 161 TYR A CA 1
ATOM 1270 C C . TYR A 1 161 ? 2.418 4.552 -4.526 1.00 97.69 161 TYR A C 1
ATOM 1272 O O . TYR A 1 161 ? 2.559 3.337 -4.641 1.00 97.69 161 TYR A O 1
ATOM 1280 N N . ASN A 1 162 ? 1.615 5.267 -5.312 1.00 97.69 162 ASN A N 1
ATOM 1281 C CA . ASN A 1 162 ? 0.952 4.700 -6.479 1.00 97.69 162 ASN A CA 1
ATOM 1282 C C . ASN A 1 162 ? 0.629 5.790 -7.505 1.00 97.69 162 ASN A C 1
ATOM 1284 O O . ASN A 1 162 ? -0.260 6.610 -7.266 1.00 97.69 162 ASN A O 1
ATOM 1288 N N . ALA A 1 163 ? 1.339 5.792 -8.629 1.00 96.88 163 ALA A N 1
ATOM 1289 C CA . ALA A 1 163 ? 1.129 6.722 -9.740 1.00 96.88 163 ALA A CA 1
ATOM 1290 C C . ALA A 1 163 ? 1.727 6.155 -11.039 1.00 96.88 163 ALA A C 1
ATOM 1292 O O . ALA A 1 163 ? 2.099 4.981 -11.087 1.00 96.88 163 ALA A O 1
ATOM 1293 N N . SER A 1 164 ? 1.831 6.977 -12.087 1.00 97.50 164 SER A N 1
ATOM 1294 C CA . SER A 1 164 ? 2.556 6.591 -13.300 1.00 97.50 164 SER A CA 1
ATOM 1295 C C . SER A 1 164 ? 4.057 6.428 -13.029 1.00 97.50 164 SER A C 1
ATOM 1297 O O . SER A 1 164 ? 4.599 7.015 -12.088 1.00 97.50 164 SER A O 1
ATOM 1299 N N . TYR A 1 165 ? 4.752 5.662 -13.872 1.00 97.94 165 TYR A N 1
ATOM 1300 C CA . TYR A 1 165 ? 6.214 5.573 -13.827 1.00 97.94 165 TYR A CA 1
ATOM 1301 C C . TYR A 1 165 ? 6.877 6.952 -13.920 1.00 97.94 165 TYR A C 1
ATOM 1303 O O . TYR A 1 165 ? 7.779 7.258 -13.141 1.00 97.94 165 TYR A O 1
ATOM 1311 N N . THR A 1 166 ? 6.400 7.814 -14.824 1.00 97.00 166 THR A N 1
ATOM 1312 C CA . THR A 1 166 ? 6.932 9.174 -14.982 1.00 97.00 166 THR A CA 1
ATOM 1313 C C . THR A 1 166 ? 6.798 9.986 -13.695 1.00 97.00 166 THR A C 1
ATOM 1315 O O . THR A 1 166 ? 7.779 10.585 -13.256 1.00 97.00 166 THR A O 1
ATOM 1318 N N . ASP A 1 167 ? 5.633 9.946 -13.045 1.00 97.38 167 ASP A N 1
ATOM 1319 C CA . ASP A 1 167 ? 5.418 10.651 -11.775 1.00 97.38 167 ASP A CA 1
ATOM 1320 C C . ASP A 1 167 ? 6.321 10.095 -10.660 1.00 97.38 167 ASP A C 1
ATOM 1322 O O . ASP A 1 167 ? 6.821 10.856 -9.830 1.00 97.38 167 ASP A O 1
ATOM 1326 N N . ALA A 1 168 ? 6.572 8.780 -10.642 1.00 97.50 168 ALA A N 1
ATOM 1327 C CA . ALA A 1 168 ? 7.466 8.155 -9.669 1.00 97.50 168 ALA A CA 1
ATOM 1328 C C . ALA A 1 168 ? 8.919 8.640 -9.836 1.00 97.50 168 ALA A C 1
ATOM 1330 O O . ALA A 1 168 ? 9.591 8.952 -8.849 1.00 97.50 168 ALA A O 1
ATOM 1331 N N . VAL A 1 169 ? 9.397 8.755 -11.078 1.00 97.50 169 VAL A N 1
ATOM 1332 C CA . VAL A 1 169 ? 10.723 9.316 -11.379 1.00 97.50 169 VAL A CA 1
ATOM 1333 C C . VAL A 1 169 ? 10.798 10.789 -10.965 1.00 97.50 169 VAL A C 1
ATOM 1335 O O . VAL A 1 169 ? 11.770 11.195 -10.328 1.00 97.50 169 VAL A O 1
ATOM 1338 N N . GLU A 1 170 ? 9.767 11.590 -11.251 1.00 97.12 170 GLU A N 1
ATOM 1339 C CA . GLU A 1 170 ? 9.697 12.996 -10.819 1.00 97.12 170 GLU A CA 1
ATOM 1340 C C . GLU A 1 170 ? 9.657 13.146 -9.289 1.00 97.12 170 GLU A C 1
ATOM 1342 O O . GLU A 1 170 ? 10.235 14.088 -8.740 1.00 97.12 170 GLU A O 1
ATOM 1347 N N . ALA A 1 171 ? 9.033 12.194 -8.590 1.00 96.31 171 ALA A N 1
ATOM 1348 C CA . ALA A 1 171 ? 9.042 12.100 -7.132 1.00 96.31 171 ALA A CA 1
ATOM 1349 C C . ALA A 1 171 ? 10.404 11.656 -6.556 1.00 96.31 171 ALA A C 1
ATOM 1351 O O . ALA A 1 171 ? 10.605 11.726 -5.342 1.00 96.31 171 ALA A O 1
ATOM 1352 N N . GLY A 1 172 ? 11.355 11.257 -7.409 1.00 97.12 172 GLY A N 1
ATOM 1353 C CA . GLY A 1 172 ? 12.731 10.928 -7.040 1.00 97.12 172 GLY A CA 1
ATOM 1354 C C . GLY A 1 172 ? 12.974 9.457 -6.707 1.00 97.12 172 GLY A C 1
ATOM 1355 O O . GLY A 1 172 ? 13.995 9.148 -6.091 1.00 97.12 172 GLY A O 1
ATOM 1356 N N . TYR A 1 173 ? 12.064 8.554 -7.083 1.00 96.62 173 TYR A N 1
ATOM 1357 C CA . TYR A 1 173 ? 12.288 7.120 -6.923 1.00 96.62 173 TYR A CA 1
ATOM 1358 C C . TYR A 1 173 ? 13.320 6.605 -7.932 1.00 96.62 173 TYR A C 1
ATOM 1360 O O . TYR A 1 173 ? 13.269 6.924 -9.118 1.00 96.62 173 TYR A O 1
ATOM 1368 N N . ASP A 1 174 ? 14.257 5.793 -7.441 1.00 95.12 174 ASP A N 1
ATOM 1369 C CA . ASP A 1 174 ? 15.293 5.159 -8.256 1.00 95.12 174 ASP A CA 1
ATOM 1370 C C . ASP A 1 174 ? 14.826 3.785 -8.745 1.00 95.12 174 ASP A C 1
ATOM 1372 O O . ASP A 1 174 ? 14.349 2.972 -7.953 1.00 95.12 174 ASP A O 1
ATOM 1376 N N . PHE A 1 175 ? 14.986 3.528 -10.041 1.00 96.31 175 PHE A N 1
ATOM 1377 C CA . PHE A 1 175 ? 14.658 2.261 -10.698 1.00 96.31 175 PHE A CA 1
ATOM 1378 C C . PHE A 1 175 ? 15.915 1.509 -11.168 1.00 96.31 175 PHE A C 1
ATOM 1380 O O . PHE A 1 175 ? 15.809 0.513 -11.878 1.00 96.31 175 PHE A O 1
ATOM 1387 N N . GLY A 1 176 ? 17.112 1.928 -10.744 1.00 94.50 176 GLY A N 1
ATOM 1388 C CA . GLY A 1 176 ? 18.390 1.244 -10.973 1.00 94.50 176 GLY A CA 1
ATOM 1389 C C . GLY A 1 176 ? 18.572 -0.066 -10.192 1.00 94.50 176 GLY A C 1
ATOM 1390 O O . GLY A 1 176 ? 19.700 -0.432 -9.857 1.00 94.50 176 GLY A O 1
ATOM 1391 N N . VAL A 1 177 ? 17.480 -0.765 -9.878 1.00 93.44 177 VAL A N 1
ATOM 1392 C CA . VAL A 1 177 ? 17.455 -2.052 -9.171 1.00 93.44 177 VAL A CA 1
ATOM 1393 C C . VAL A 1 177 ? 17.197 -3.204 -10.146 1.00 93.44 177 VAL A C 1
ATOM 1395 O O . VAL A 1 177 ? 16.892 -2.998 -11.321 1.00 93.44 177 VAL A O 1
ATOM 1398 N N . LEU A 1 178 ? 17.347 -4.441 -9.671 1.00 96.06 178 LEU A N 1
ATOM 1399 C CA . LEU A 1 178 ? 16.973 -5.616 -10.457 1.00 96.06 178 LEU A CA 1
ATOM 1400 C C . LEU A 1 178 ? 15.461 -5.826 -10.393 1.00 96.06 178 LEU A C 1
ATOM 1402 O O . LEU A 1 178 ? 14.856 -5.623 -9.342 1.00 96.06 178 LEU A O 1
ATOM 1406 N N . PHE A 1 179 ? 14.876 -6.290 -11.491 1.00 97.62 179 PHE A N 1
ATOM 1407 C CA . PHE A 1 179 ? 13.453 -6.592 -11.598 1.00 97.62 179 PHE A CA 1
ATOM 1408 C C . PHE A 1 179 ? 13.244 -8.002 -12.140 1.00 97.62 179 PHE A C 1
ATOM 1410 O O . PHE A 1 179 ? 13.904 -8.415 -13.095 1.00 97.62 179 PHE A O 1
ATOM 1417 N N . SER A 1 180 ? 12.292 -8.717 -11.554 1.00 97.31 180 SER A N 1
ATOM 1418 C CA . SER A 1 180 ? 11.729 -9.946 -12.100 1.00 97.31 180 SER A CA 1
ATOM 1419 C C . SER A 1 180 ? 10.538 -9.606 -12.982 1.00 97.31 180 SER A C 1
ATOM 1421 O O . SER A 1 180 ? 9.624 -8.904 -12.554 1.00 97.31 180 SER A O 1
ATOM 1423 N N . GLN A 1 181 ? 10.537 -10.117 -14.210 1.00 97.31 181 GLN A N 1
ATOM 1424 C CA . GLN A 1 181 ? 9.377 -10.047 -15.094 1.00 97.31 181 GLN A CA 1
ATOM 1425 C C . GLN A 1 181 ? 8.340 -11.096 -14.688 1.00 97.31 181 GLN A C 1
ATOM 1427 O O . GLN A 1 181 ? 8.703 -12.225 -14.353 1.00 97.31 181 GLN A O 1
ATOM 1432 N N . VAL A 1 182 ? 7.061 -10.744 -14.777 1.00 96.75 182 VAL A N 1
ATOM 1433 C CA . VAL A 1 182 ? 5.953 -11.696 -14.724 1.00 96.75 182 VAL A CA 1
ATOM 1434 C C . VAL A 1 182 ? 5.700 -12.231 -16.132 1.00 96.75 182 VAL A C 1
ATOM 1436 O O . VAL A 1 182 ? 5.387 -11.478 -17.053 1.00 96.75 182 VAL A O 1
ATOM 1439 N N . ALA A 1 183 ? 5.850 -13.540 -16.308 1.00 94.31 183 ALA A N 1
ATOM 1440 C CA . ALA A 1 183 ? 5.529 -14.241 -17.545 1.00 94.31 183 ALA A CA 1
ATOM 1441 C C . ALA A 1 183 ? 4.961 -15.624 -17.217 1.00 94.31 183 ALA A C 1
ATOM 1443 O O . ALA A 1 183 ? 5.474 -16.306 -16.329 1.00 94.31 183 ALA A O 1
ATOM 1444 N N . ASP A 1 184 ? 3.909 -16.036 -17.929 1.00 91.94 184 ASP A N 1
ATOM 1445 C CA . ASP A 1 184 ? 3.210 -17.309 -17.697 1.00 91.94 184 ASP A CA 1
ATOM 1446 C C . ASP A 1 184 ? 2.855 -17.533 -16.207 1.00 91.94 184 ASP A C 1
ATOM 1448 O O . ASP A 1 184 ? 3.119 -18.601 -15.644 1.00 91.94 184 ASP A O 1
ATOM 1452 N N . ASP A 1 185 ? 2.305 -16.491 -15.567 1.00 89.25 185 ASP A N 1
ATOM 1453 C CA . ASP A 1 185 ? 1.906 -16.447 -14.150 1.00 89.25 185 ASP A CA 1
ATOM 1454 C C . ASP A 1 185 ? 3.042 -16.775 -13.162 1.00 89.25 185 ASP A C 1
ATOM 1456 O O . ASP A 1 185 ? 2.827 -17.356 -12.095 1.00 89.25 185 ASP A O 1
ATOM 1460 N N . LYS A 1 186 ? 4.288 -16.436 -13.522 1.00 91.25 186 LYS A N 1
ATOM 1461 C CA . LYS A 1 186 ? 5.481 -16.663 -12.696 1.00 91.25 186 LYS A CA 1
ATOM 1462 C C . LYS A 1 186 ? 6.445 -15.491 -12.756 1.00 91.25 186 LYS A C 1
ATOM 1464 O O . LYS A 1 186 ? 6.599 -14.852 -13.792 1.00 91.25 186 LYS A O 1
ATOM 1469 N N . LEU A 1 187 ? 7.163 -15.287 -11.654 1.00 93.69 187 LEU A N 1
ATOM 1470 C CA . LEU A 1 187 ? 8.321 -14.402 -11.613 1.00 93.69 187 LEU A CA 1
ATOM 1471 C C . LEU A 1 187 ? 9.527 -15.105 -12.241 1.00 93.69 187 LEU A C 1
ATOM 1473 O O . LEU A 1 187 ? 9.931 -16.189 -11.810 1.00 93.69 187 LEU A O 1
ATOM 1477 N N . LEU A 1 188 ? 10.091 -14.487 -13.272 1.00 95.38 188 LEU A N 1
ATOM 1478 C CA . LEU A 1 188 ? 11.355 -14.902 -13.868 1.00 95.38 188 LEU A CA 1
ATOM 1479 C C . LEU A 1 188 ? 12.543 -14.451 -13.004 1.00 95.38 188 LEU A C 1
ATOM 1481 O O . LEU A 1 188 ? 12.399 -13.664 -12.065 1.00 95.38 188 LEU A O 1
ATOM 1485 N N . GLU A 1 189 ? 13.737 -14.949 -13.331 1.00 94.69 189 GLU A N 1
ATOM 1486 C CA . GLU A 1 189 ? 14.976 -14.517 -12.678 1.00 94.69 189 GLU A CA 1
ATOM 1487 C C . GLU A 1 189 ? 15.163 -12.999 -12.822 1.00 94.69 189 GLU A C 1
ATOM 1489 O O . GLU A 1 189 ? 14.960 -12.437 -13.901 1.00 94.69 189 GLU A O 1
ATOM 1494 N N . ALA A 1 190 ? 15.525 -12.339 -11.719 1.00 95.81 190 ALA A N 1
ATOM 1495 C CA . ALA A 1 190 ? 15.667 -10.893 -11.690 1.00 95.81 190 ALA A CA 1
ATOM 1496 C C . ALA A 1 190 ? 16.845 -10.429 -12.559 1.00 95.81 190 ALA A C 1
ATOM 1498 O O . ALA A 1 190 ? 17.950 -10.970 -12.483 1.00 95.81 190 ALA A O 1
ATOM 1499 N N . GLY A 1 191 ? 16.625 -9.383 -13.352 1.00 95.62 191 GLY A N 1
ATOM 1500 C CA . GLY A 1 191 ? 17.615 -8.830 -14.271 1.00 95.62 191 GLY A CA 1
ATOM 1501 C C . GLY A 1 191 ? 17.639 -7.306 -14.272 1.00 95.62 191 GLY A C 1
ATOM 1502 O O . GLY A 1 191 ? 16.782 -6.644 -13.689 1.00 95.62 191 GLY A O 1
ATOM 1503 N N . VAL A 1 192 ? 18.653 -6.745 -14.933 1.00 96.12 192 VAL A N 1
ATOM 1504 C CA . VAL A 1 192 ? 18.724 -5.302 -15.197 1.00 96.12 192 VAL A CA 1
ATOM 1505 C C . VAL A 1 192 ? 17.724 -4.962 -16.298 1.00 96.12 192 VAL A C 1
ATOM 1507 O O . VAL A 1 192 ? 17.741 -5.590 -17.356 1.00 96.12 192 VAL A O 1
ATOM 1510 N N . ILE A 1 193 ? 16.896 -3.945 -16.064 1.00 95.06 193 ILE A N 1
ATOM 1511 C CA . ILE A 1 193 ? 15.890 -3.461 -17.013 1.00 95.06 193 ILE A CA 1
ATOM 1512 C C . ILE A 1 193 ? 16.163 -1.994 -17.343 1.00 95.06 193 ILE A C 1
ATOM 1514 O O . ILE A 1 193 ? 16.553 -1.215 -16.475 1.00 95.06 193 ILE A O 1
ATOM 1518 N N . ASN A 1 194 ? 15.952 -1.603 -18.602 1.00 96.06 194 ASN A N 1
ATOM 1519 C CA . ASN A 1 194 ? 15.922 -0.193 -18.980 1.00 96.06 194 ASN A CA 1
ATOM 1520 C C . ASN A 1 194 ? 14.545 0.398 -18.639 1.00 96.06 194 ASN A C 1
ATOM 1522 O O . ASN A 1 194 ? 13.664 0.465 -19.497 1.00 96.06 194 ASN A O 1
ATOM 1526 N N . ALA A 1 195 ? 14.369 0.786 -17.374 1.00 95.19 195 ALA A N 1
ATOM 1527 C CA . ALA A 1 195 ? 13.100 1.264 -16.827 1.00 95.19 195 ALA A CA 1
ATOM 1528 C C . ALA A 1 195 ? 12.484 2.413 -17.648 1.00 95.19 195 ALA A C 1
ATOM 1530 O O . ALA A 1 195 ? 11.291 2.382 -17.931 1.00 95.19 195 ALA A O 1
ATOM 1531 N N . ASP A 1 196 ? 13.299 3.356 -18.136 1.00 93.88 196 ASP A N 1
ATOM 1532 C CA . ASP A 1 196 ? 12.824 4.507 -18.919 1.00 93.88 196 ASP A CA 1
ATOM 1533 C C . ASP A 1 196 ? 12.115 4.117 -20.217 1.00 93.88 196 ASP A C 1
ATOM 1535 O O . ASP A 1 196 ? 11.289 4.869 -20.725 1.00 93.88 196 ASP A O 1
ATOM 1539 N N . THR A 1 197 ? 12.464 2.961 -20.783 1.00 94.06 197 THR A N 1
ATOM 1540 C CA . THR A 1 197 ? 11.840 2.458 -22.012 1.00 94.06 197 THR A CA 1
ATOM 1541 C C . THR A 1 197 ? 10.747 1.444 -21.703 1.00 94.06 197 THR A C 1
ATOM 1543 O O . THR A 1 197 ? 9.667 1.523 -22.277 1.00 94.06 197 THR A O 1
ATOM 1546 N N . GLU A 1 198 ? 11.011 0.506 -20.795 1.00 96.50 198 GLU A N 1
ATOM 1547 C CA . GLU A 1 198 ? 10.101 -0.612 -20.527 1.00 96.50 198 GLU A CA 1
ATOM 1548 C C . GLU A 1 198 ? 8.906 -0.206 -19.656 1.00 96.50 198 GLU A C 1
ATOM 1550 O O . GLU A 1 198 ? 7.831 -0.783 -19.793 1.00 96.50 198 GLU A O 1
ATOM 1555 N N . PHE A 1 199 ? 9.061 0.783 -18.767 1.00 97.25 199 PHE A N 1
ATOM 1556 C CA . PHE A 1 199 ? 8.029 1.171 -17.797 1.00 97.25 199 PHE A CA 1
ATOM 1557 C C . PHE A 1 199 ? 7.298 2.465 -18.173 1.00 97.25 199 PHE A C 1
ATOM 1559 O O . PHE A 1 199 ? 6.400 2.876 -17.446 1.00 97.25 199 PHE A O 1
ATOM 1566 N N . ALA A 1 200 ? 7.635 3.095 -19.304 1.00 93.94 200 ALA A N 1
ATOM 1567 C CA . ALA A 1 200 ? 7.140 4.422 -19.684 1.00 93.94 200 ALA A CA 1
ATOM 1568 C C . ALA A 1 200 ? 5.605 4.560 -19.650 1.00 93.94 200 ALA A C 1
ATOM 1570 O O . ALA A 1 200 ? 5.097 5.586 -19.204 1.00 93.94 200 ALA A O 1
ATOM 1571 N N . ASP A 1 201 ? 4.884 3.517 -20.074 1.00 95.19 201 ASP A N 1
ATOM 1572 C CA . ASP A 1 201 ? 3.414 3.489 -20.130 1.00 95.19 201 ASP A CA 1
ATOM 1573 C C . ASP A 1 201 ? 2.771 2.735 -18.946 1.00 95.19 201 ASP A C 1
ATOM 1575 O O . ASP A 1 201 ? 1.568 2.459 -18.947 1.00 95.19 201 ASP A O 1
ATOM 1579 N N . TYR A 1 202 ? 3.564 2.370 -17.936 1.00 98.12 202 TYR A N 1
ATOM 1580 C CA . TYR A 1 202 ? 3.109 1.620 -16.769 1.00 98.12 202 TYR A CA 1
ATOM 1581 C C . TYR A 1 202 ? 2.837 2.530 -15.573 1.00 98.12 202 TYR A C 1
ATOM 1583 O O . TYR A 1 202 ? 3.373 3.633 -15.436 1.00 98.12 202 TYR A O 1
ATOM 1591 N N . ASN A 1 203 ? 2.029 2.011 -14.654 1.00 98.12 203 ASN A N 1
ATOM 1592 C CA . ASN A 1 203 ? 1.954 2.529 -13.301 1.00 98.12 203 ASN A CA 1
ATOM 1593 C C . ASN A 1 203 ? 2.918 1.779 -12.384 1.00 98.12 203 ASN A C 1
ATOM 1595 O O . ASN A 1 203 ? 3.317 0.641 -12.642 1.00 98.12 203 ASN A O 1
ATOM 1599 N N . VAL A 1 204 ? 3.255 2.431 -11.278 1.00 98.25 204 VAL A N 1
ATOM 1600 C CA . VAL A 1 204 ? 4.147 1.916 -10.250 1.00 98.25 204 VAL A CA 1
ATOM 1601 C C . VAL A 1 204 ? 3.469 2.054 -8.900 1.00 98.25 204 VAL A C 1
ATOM 1603 O O . VAL A 1 204 ? 3.144 3.164 -8.476 1.00 98.25 204 VAL A O 1
ATOM 1606 N N . ALA A 1 205 ? 3.312 0.930 -8.206 1.00 98.44 205 ALA A N 1
ATOM 1607 C CA . ALA A 1 205 ? 3.066 0.917 -6.773 1.00 98.44 205 ALA A CA 1
ATOM 1608 C C . ALA A 1 205 ? 4.384 0.650 -6.036 1.00 98.44 205 ALA A C 1
ATOM 1610 O O . ALA A 1 205 ? 5.127 -0.258 -6.403 1.00 98.44 205 ALA A O 1
ATOM 1611 N N . ILE A 1 206 ? 4.682 1.436 -5.004 1.00 98.12 206 ILE A N 1
ATOM 1612 C CA . ILE A 1 206 ? 5.872 1.264 -4.159 1.00 98.12 206 ILE A CA 1
ATOM 1613 C C . ILE A 1 206 ? 5.395 1.047 -2.734 1.00 98.12 206 ILE A C 1
ATOM 1615 O O . ILE A 1 206 ? 4.617 1.855 -2.230 1.00 98.12 206 ILE A O 1
ATOM 1619 N N . VAL A 1 207 ? 5.835 -0.031 -2.092 1.00 96.25 207 VAL A N 1
ATOM 1620 C CA . VAL A 1 207 ? 5.411 -0.414 -0.739 1.00 96.25 207 VAL A CA 1
ATOM 1621 C C . VAL A 1 207 ? 6.631 -0.836 0.068 1.00 96.25 207 VAL A C 1
ATOM 1623 O O . VAL A 1 207 ? 7.417 -1.665 -0.374 1.00 96.25 207 VAL A O 1
ATOM 1626 N N . ASN A 1 208 ? 6.791 -0.258 1.256 1.00 92.12 208 ASN A N 1
ATOM 1627 C CA . ASN A 1 208 ? 7.825 -0.626 2.221 1.00 92.12 208 ASN A CA 1
ATOM 1628 C C . ASN A 1 208 ? 7.171 -1.212 3.482 1.00 92.12 208 ASN A C 1
ATOM 1630 O O . ASN A 1 208 ? 7.202 -0.605 4.552 1.00 92.12 208 ASN A O 1
ATOM 1634 N N . GLU A 1 209 ? 6.491 -2.345 3.309 1.00 87.00 209 GLU A N 1
ATOM 1635 C CA . GLU A 1 209 ? 5.735 -3.062 4.338 1.00 87.00 209 GLU A CA 1
ATOM 1636 C C . GLU A 1 209 ? 5.647 -4.550 3.953 1.00 87.00 209 GLU A C 1
ATOM 1638 O O . GLU A 1 209 ? 5.421 -4.872 2.786 1.00 87.00 209 GLU A O 1
ATOM 1643 N N . ASN A 1 210 ? 5.793 -5.460 4.924 1.00 86.06 210 ASN A N 1
ATOM 1644 C CA . ASN A 1 210 ? 5.572 -6.895 4.708 1.00 86.06 210 ASN A CA 1
ATOM 1645 C C . ASN A 1 210 ? 4.067 -7.181 4.694 1.00 86.06 210 ASN A C 1
ATOM 1647 O O . ASN A 1 210 ? 3.441 -7.360 5.745 1.00 86.06 210 ASN A O 1
ATOM 1651 N N . ILE A 1 211 ? 3.473 -7.164 3.506 1.00 89.06 211 ILE A N 1
ATOM 1652 C CA . ILE A 1 211 ? 2.024 -7.184 3.327 1.00 89.06 211 ILE A CA 1
ATOM 1653 C C . ILE A 1 211 ? 1.642 -7.824 1.992 1.00 89.06 211 ILE A C 1
ATOM 1655 O O . ILE A 1 211 ? 2.440 -7.902 1.060 1.00 89.06 211 ILE A O 1
ATOM 1659 N N . THR A 1 212 ? 0.395 -8.282 1.881 1.00 93.62 212 THR A N 1
ATOM 1660 C CA . THR A 1 212 ? -0.178 -8.623 0.573 1.00 93.62 212 THR A CA 1
ATOM 1661 C C . THR A 1 212 ? -0.650 -7.353 -0.121 1.00 93.62 212 THR A C 1
ATOM 1663 O O . THR A 1 212 ? -1.361 -6.554 0.482 1.00 93.62 212 THR A O 1
ATOM 1666 N N . VAL A 1 213 ? -0.269 -7.163 -1.378 1.00 96.38 213 VAL A N 1
ATOM 1667 C CA . VAL A 1 213 ? -0.590 -5.975 -2.168 1.00 96.38 213 VAL A CA 1
ATOM 1668 C C . VAL A 1 213 ? -1.382 -6.379 -3.402 1.00 96.38 213 VAL A C 1
ATOM 1670 O O . VAL A 1 213 ? -0.956 -7.263 -4.140 1.00 96.38 213 VAL A O 1
ATOM 1673 N N . THR A 1 214 ? -2.493 -5.689 -3.650 1.00 97.75 214 THR A N 1
ATOM 1674 C CA . THR A 1 214 ? -3.274 -5.793 -4.890 1.00 97.75 214 THR A CA 1
ATOM 1675 C C . THR A 1 214 ? -3.258 -4.456 -5.622 1.00 97.75 214 THR A C 1
ATOM 1677 O O . THR A 1 214 ? -3.547 -3.412 -5.028 1.00 97.75 214 THR A O 1
ATOM 1680 N N . VAL A 1 215 ? -2.950 -4.482 -6.914 1.00 98.38 215 VAL A N 1
ATOM 1681 C CA . VAL A 1 215 ? -2.916 -3.308 -7.801 1.00 98.38 215 VAL A CA 1
ATOM 1682 C C . VAL A 1 215 ? -4.113 -3.306 -8.766 1.00 98.38 215 VAL A C 1
ATOM 1684 O O . VAL A 1 215 ? -4.734 -4.345 -8.982 1.00 98.38 215 VAL A O 1
ATOM 1687 N N . PRO A 1 216 ? -4.498 -2.160 -9.361 1.00 96.81 216 PRO A N 1
ATOM 1688 C CA . PRO A 1 216 ? -5.702 -2.079 -10.192 1.00 96.81 216 PRO A CA 1
ATOM 1689 C C . PRO A 1 216 ? -5.532 -2.624 -11.625 1.00 96.81 216 PRO A C 1
ATOM 1691 O O . PRO A 1 216 ? -6.402 -2.397 -12.468 1.00 96.81 216 PRO A O 1
ATOM 1694 N N . GLY A 1 217 ? -4.457 -3.357 -11.915 1.00 96.69 217 GLY A N 1
ATOM 1695 C CA . GLY A 1 217 ? -4.243 -4.014 -13.202 1.00 96.69 217 GLY A CA 1
ATOM 1696 C C . GLY A 1 217 ? -3.146 -5.070 -13.148 1.00 96.69 217 GLY A C 1
ATOM 1697 O O . GLY A 1 217 ? -2.684 -5.414 -12.066 1.00 96.69 217 GLY A O 1
ATOM 1698 N N . ASP A 1 218 ? -2.771 -5.623 -14.299 1.00 97.38 218 ASP A N 1
ATOM 1699 C CA . ASP A 1 218 ? -1.888 -6.792 -14.325 1.00 97.38 218 ASP A CA 1
ATOM 1700 C C . ASP A 1 218 ? -0.425 -6.386 -14.110 1.00 97.38 218 ASP A C 1
ATOM 1702 O O . ASP A 1 218 ? 0.088 -5.469 -14.765 1.00 97.38 218 ASP A O 1
ATOM 1706 N N . ILE A 1 219 ? 0.233 -7.077 -13.181 1.00 98.44 219 ILE A N 1
ATOM 1707 C CA . ILE A 1 219 ? 1.631 -6.901 -12.802 1.00 98.44 219 ILE A CA 1
ATOM 1708 C C . ILE A 1 219 ? 2.511 -7.439 -13.926 1.00 98.44 219 ILE A C 1
ATOM 1710 O O . ILE A 1 219 ? 2.400 -8.594 -14.328 1.00 98.44 219 ILE A O 1
ATOM 1714 N N . ALA A 1 220 ? 3.419 -6.594 -14.404 1.00 98.00 220 ALA A N 1
ATOM 1715 C CA . ALA A 1 220 ? 4.397 -6.938 -15.428 1.00 98.00 220 ALA A CA 1
ATOM 1716 C C . ALA A 1 220 ? 5.792 -7.166 -14.837 1.00 98.00 220 ALA A C 1
ATOM 1718 O O . ALA A 1 220 ? 6.522 -8.035 -15.314 1.00 98.00 220 ALA A O 1
ATOM 1719 N N . TYR A 1 221 ? 6.164 -6.412 -13.796 1.00 98.25 221 TYR A N 1
ATOM 1720 C CA . TYR A 1 221 ? 7.468 -6.533 -13.145 1.00 98.25 221 TYR A CA 1
ATOM 1721 C C . TYR A 1 221 ? 7.380 -6.270 -11.645 1.00 98.25 221 TYR A C 1
ATOM 1723 O O . TYR A 1 221 ? 6.558 -5.476 -11.190 1.00 98.25 221 TYR A O 1
ATOM 1731 N N . VAL A 1 222 ? 8.281 -6.889 -10.884 1.00 97.75 222 VAL A N 1
ATOM 1732 C CA . VAL A 1 222 ? 8.4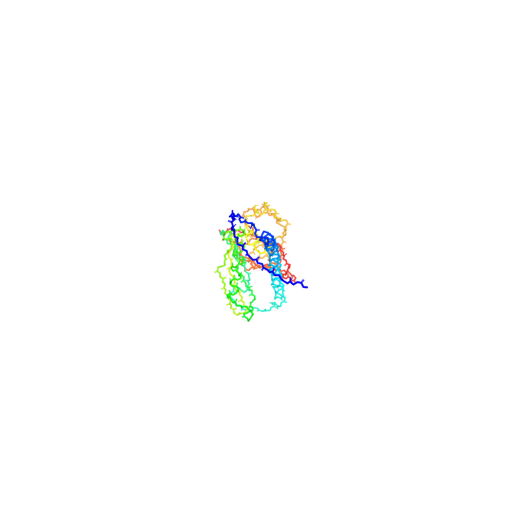65 -6.629 -9.451 1.00 97.75 222 VAL A CA 1
ATOM 1733 C C . VAL A 1 222 ? 9.957 -6.483 -9.157 1.00 97.75 222 VAL A C 1
ATOM 1735 O O . VAL A 1 222 ? 10.765 -7.236 -9.703 1.00 97.75 222 VAL A O 1
ATOM 1738 N N . SER A 1 223 ? 10.355 -5.504 -8.342 1.00 96.12 223 SER A N 1
ATOM 1739 C CA . SER A 1 223 ? 11.760 -5.359 -7.931 1.00 96.12 223 SER A CA 1
ATOM 1740 C C . SER A 1 223 ? 12.234 -6.579 -7.140 1.00 96.12 223 SER A C 1
ATOM 1742 O O . SER A 1 223 ? 11.452 -7.183 -6.410 1.00 96.12 223 SER A O 1
ATOM 1744 N N . ASN A 1 224 ? 13.522 -6.897 -7.233 1.00 81.62 224 ASN A N 1
ATOM 1745 C CA . ASN A 1 224 ? 14.143 -8.033 -6.560 1.00 81.62 224 ASN A CA 1
ATOM 1746 C C . ASN A 1 224 ? 14.088 -7.892 -5.028 1.00 81.62 224 ASN A C 1
ATOM 1748 O O . ASN A 1 224 ? 14.935 -7.234 -4.425 1.00 81.62 224 ASN A O 1
ATOM 1752 N N . ALA A 1 225 ? 13.085 -8.525 -4.434 1.00 76.94 225 ALA A N 1
ATOM 1753 C CA . ALA A 1 225 ? 12.845 -8.664 -3.006 1.00 76.94 225 ALA A CA 1
ATOM 1754 C C . ALA A 1 225 ? 12.253 -10.061 -2.750 1.00 76.94 225 ALA A C 1
ATOM 1756 O O . ALA A 1 225 ? 12.011 -10.819 -3.693 1.00 76.94 225 ALA A O 1
ATOM 1757 N N . ASP A 1 226 ? 12.020 -10.415 -1.489 1.00 83.81 226 ASP A N 1
ATOM 1758 C CA . ASP A 1 226 ? 11.303 -11.647 -1.154 1.00 83.81 226 ASP A CA 1
ATOM 1759 C C . ASP A 1 226 ? 9.799 -11.445 -1.394 1.00 83.81 226 ASP A C 1
ATOM 1761 O O . ASP A 1 226 ? 9.073 -10.893 -0.564 1.00 83.81 226 ASP A O 1
ATOM 1765 N N . VAL A 1 227 ? 9.364 -11.805 -2.603 1.00 89.25 227 VAL A N 1
ATOM 1766 C CA . VAL A 1 227 ? 7.995 -11.613 -3.090 1.00 89.25 227 VAL A CA 1
ATOM 1767 C C . VAL A 1 227 ? 7.423 -12.908 -3.659 1.00 89.25 227 VAL A C 1
ATOM 1769 O O . VAL A 1 227 ? 8.083 -13.634 -4.404 1.00 89.25 227 VAL A O 1
ATOM 1772 N N . GLU A 1 228 ? 6.155 -13.169 -3.356 1.00 90.62 228 GLU A N 1
ATOM 1773 C CA . GLU A 1 228 ? 5.376 -14.267 -3.928 1.00 90.62 228 GLU A CA 1
ATOM 1774 C C . GLU A 1 228 ? 4.270 -13.701 -4.826 1.00 90.62 228 GLU A C 1
ATOM 1776 O O . GLU A 1 228 ? 3.486 -12.856 -4.394 1.00 90.62 228 GLU A O 1
ATOM 1781 N N . LEU A 1 229 ? 4.192 -14.163 -6.077 1.00 91.69 229 LEU A N 1
ATOM 1782 C CA . LEU A 1 229 ? 3.079 -13.846 -6.975 1.00 91.69 229 LEU A CA 1
ATOM 1783 C C . LEU A 1 229 ? 1.882 -14.741 -6.641 1.00 91.69 229 LEU A C 1
ATOM 1785 O O . LEU A 1 229 ? 1.990 -15.965 -6.705 1.00 91.69 229 LEU A O 1
ATOM 1789 N N . ILE A 1 230 ? 0.750 -14.127 -6.297 1.00 92.56 230 ILE A N 1
ATOM 1790 C CA . ILE A 1 230 ? -0.474 -14.828 -5.886 1.00 92.56 230 ILE A CA 1
ATOM 1791 C C . ILE A 1 230 ? -1.472 -14.917 -7.043 1.00 92.56 230 ILE A C 1
ATOM 1793 O O . ILE A 1 230 ? -2.088 -15.962 -7.250 1.00 92.56 230 ILE A O 1
ATOM 1797 N N . ASP A 1 231 ? -1.633 -13.818 -7.777 1.00 93.19 231 ASP A N 1
ATOM 1798 C CA . ASP A 1 231 ? -2.497 -13.687 -8.954 1.00 93.19 231 ASP A CA 1
ATOM 1799 C C . ASP A 1 231 ? -1.910 -12.611 -9.886 1.00 93.19 231 ASP A C 1
ATOM 1801 O O . ASP A 1 231 ? -0.942 -11.941 -9.517 1.00 93.19 231 ASP A O 1
ATOM 1805 N N . SER A 1 232 ? -2.491 -12.401 -11.069 1.00 95.44 232 SER A N 1
ATOM 1806 C CA . SER A 1 232 ? -1.984 -11.443 -12.061 1.00 95.44 232 SER A CA 1
ATOM 1807 C C . SER A 1 232 ? -1.871 -10.013 -11.531 1.00 95.44 232 SER A C 1
ATOM 1809 O O . SER A 1 232 ? -1.055 -9.248 -12.031 1.00 95.44 232 SER A O 1
ATOM 1811 N N . ASP A 1 233 ? -2.654 -9.648 -10.514 1.00 96.69 233 ASP A N 1
ATOM 1812 C CA . ASP A 1 233 ? -2.701 -8.313 -9.913 1.00 96.69 233 ASP A CA 1
ATOM 1813 C C . ASP A 1 233 ? -2.319 -8.281 -8.423 1.00 96.69 233 ASP A C 1
ATOM 1815 O O . ASP A 1 233 ? -2.448 -7.237 -7.776 1.00 96.69 233 ASP A O 1
ATOM 1819 N N . THR A 1 234 ? -1.858 -9.405 -7.860 1.00 96.06 234 THR A N 1
ATOM 1820 C CA . THR A 1 234 ? -1.659 -9.550 -6.413 1.00 96.06 234 THR A CA 1
ATOM 1821 C C . THR A 1 234 ? -0.349 -10.260 -6.075 1.00 96.06 234 THR A C 1
ATOM 1823 O O . THR A 1 234 ? -0.079 -11.361 -6.556 1.00 96.06 234 THR A O 1
ATOM 1826 N N . ILE A 1 235 ? 0.436 -9.661 -5.176 1.00 94.19 235 ILE A N 1
ATOM 1827 C CA . ILE A 1 235 ? 1.666 -10.244 -4.619 1.00 94.19 235 ILE A CA 1
ATOM 1828 C C . ILE A 1 235 ? 1.646 -10.226 -3.089 1.00 94.19 235 ILE A C 1
ATOM 1830 O O . ILE A 1 235 ? 0.951 -9.417 -2.475 1.00 94.19 235 ILE A O 1
ATOM 1834 N N . THR A 1 236 ? 2.462 -11.063 -2.463 1.00 92.19 236 THR A N 1
ATOM 1835 C CA . THR A 1 236 ? 2.799 -10.969 -1.040 1.00 92.19 236 THR A CA 1
ATOM 1836 C C . THR A 1 236 ? 4.259 -10.566 -0.891 1.00 92.19 236 THR A C 1
ATOM 1838 O O . THR A 1 236 ? 5.129 -11.169 -1.511 1.00 92.19 236 THR A O 1
ATOM 1841 N N . ILE A 1 237 ? 4.514 -9.541 -0.078 1.00 89.12 237 ILE A N 1
ATOM 1842 C CA . ILE A 1 237 ? 5.851 -9.067 0.288 1.00 89.12 237 ILE A CA 1
ATOM 1843 C C . ILE A 1 237 ? 6.208 -9.650 1.656 1.00 89.12 237 ILE A C 1
ATOM 1845 O O . ILE A 1 237 ? 5.448 -9.497 2.619 1.00 89.12 237 ILE A O 1
ATOM 1849 N N . SER A 1 238 ? 7.365 -10.294 1.750 1.00 83.56 238 SER A N 1
ATOM 1850 C CA . SER A 1 238 ? 7.917 -10.834 2.989 1.00 83.56 238 SER A CA 1
ATOM 1851 C C . SER A 1 238 ? 9.395 -10.481 3.148 1.00 83.56 238 SER A C 1
ATOM 1853 O O . SER A 1 238 ? 9.991 -9.787 2.328 1.00 83.56 238 SER A O 1
ATOM 1855 N N . GLN A 1 239 ? 9.978 -10.927 4.259 1.00 71.44 239 GLN A N 1
ATOM 1856 C CA . GLN A 1 239 ? 11.414 -10.866 4.502 1.00 71.44 239 GLN A CA 1
ATOM 1857 C C . GLN A 1 239 ? 11.997 -12.271 4.420 1.00 71.44 239 GLN A C 1
ATOM 1859 O O . GLN A 1 239 ? 11.529 -13.177 5.116 1.00 71.44 239 GLN A O 1
ATOM 1864 N N . ALA A 1 240 ? 13.081 -12.414 3.658 1.00 62.88 240 ALA A N 1
ATOM 1865 C CA . ALA A 1 240 ? 13.733 -13.702 3.432 1.00 62.88 240 ALA A CA 1
ATOM 1866 C C . ALA A 1 240 ? 14.277 -14.352 4.721 1.00 62.88 240 ALA A C 1
ATOM 1868 O O . ALA A 1 240 ? 14.412 -15.574 4.791 1.00 62.88 240 ALA A O 1
ATOM 1869 N N . ASP A 1 241 ? 14.611 -13.555 5.742 1.00 64.88 241 ASP A N 1
ATOM 1870 C CA . ASP A 1 241 ? 15.124 -14.033 7.033 1.00 64.88 241 ASP A CA 1
ATOM 1871 C C . ASP A 1 241 ? 14.025 -14.241 8.096 1.00 64.88 241 ASP A C 1
ATOM 1873 O O . ASP A 1 241 ? 14.315 -14.682 9.211 1.00 64.88 241 ASP A O 1
ATOM 1877 N N . GLY A 1 242 ? 12.762 -13.960 7.751 1.00 58.50 242 GLY A N 1
ATOM 1878 C CA . GLY A 1 242 ? 11.612 -14.059 8.648 1.00 58.50 242 GLY A CA 1
ATOM 1879 C C . GLY A 1 242 ? 11.520 -12.944 9.695 1.00 58.50 242 GLY A C 1
ATOM 1880 O O . GLY A 1 242 ? 10.675 -13.032 10.590 1.00 58.50 242 GLY A O 1
ATOM 1881 N N . ASN A 1 243 ? 12.355 -11.903 9.617 1.00 63.97 243 ASN A N 1
ATOM 1882 C CA . ASN A 1 243 ? 12.278 -10.751 10.505 1.00 63.97 243 ASN A CA 1
ATOM 1883 C C . ASN A 1 243 ? 11.139 -9.814 10.084 1.00 63.97 243 ASN A C 1
ATOM 1885 O O . ASN A 1 243 ? 11.305 -8.960 9.221 1.00 63.97 243 ASN A O 1
ATOM 1889 N N . SER A 1 244 ? 9.985 -9.918 10.743 1.00 59.22 244 SER A N 1
ATOM 1890 C CA . SER A 1 244 ? 8.816 -9.086 10.429 1.00 59.22 244 SER A CA 1
ATOM 1891 C C . SER A 1 244 ? 9.018 -7.580 10.624 1.00 59.22 244 SER A C 1
ATOM 1893 O O . SER A 1 244 ? 8.204 -6.809 10.118 1.00 59.22 244 SER A O 1
ATOM 1895 N N . ASP A 1 245 ? 10.049 -7.173 11.371 1.00 57.94 245 ASP A N 1
ATOM 1896 C CA . ASP A 1 245 ? 10.293 -5.774 11.742 1.00 57.94 245 ASP A CA 1
ATOM 1897 C C . ASP A 1 245 ? 11.189 -5.041 10.735 1.00 57.94 245 ASP A C 1
ATOM 1899 O O . ASP A 1 245 ? 11.267 -3.811 10.758 1.00 57.94 245 ASP A O 1
ATOM 1903 N N . ALA A 1 246 ? 11.872 -5.779 9.860 1.00 64.00 246 ALA A N 1
ATOM 1904 C CA . ALA A 1 246 ? 12.566 -5.215 8.714 1.00 64.00 246 ALA A CA 1
ATOM 1905 C C . ALA A 1 246 ? 11.642 -5.263 7.490 1.00 64.00 246 ALA A C 1
ATOM 1907 O O . ALA A 1 246 ? 10.784 -6.136 7.365 1.00 64.00 246 ALA A O 1
ATOM 1908 N N . THR A 1 247 ? 11.769 -4.276 6.611 1.00 70.25 247 THR A N 1
ATOM 1909 C CA . THR A 1 247 ? 10.961 -4.164 5.397 1.00 70.25 247 THR A CA 1
ATOM 1910 C C . THR A 1 247 ? 11.866 -3.721 4.259 1.00 70.25 247 THR A C 1
ATOM 1912 O O . THR A 1 247 ? 12.711 -2.840 4.444 1.00 70.25 247 THR A O 1
ATOM 1915 N N . ASP A 1 248 ? 11.688 -4.338 3.094 1.00 81.94 248 ASP A N 1
ATOM 1916 C CA . ASP A 1 248 ? 12.337 -3.901 1.865 1.00 81.94 248 ASP A CA 1
ATOM 1917 C C . ASP A 1 248 ? 11.344 -3.074 1.052 1.00 81.94 248 ASP A C 1
ATOM 1919 O O . ASP A 1 248 ? 10.148 -3.367 1.001 1.00 81.94 248 ASP A O 1
ATOM 1923 N N . MET A 1 249 ? 11.843 -2.018 0.417 1.00 91.38 249 MET A N 1
ATOM 1924 C CA . MET A 1 249 ? 11.034 -1.228 -0.500 1.00 91.38 249 MET A CA 1
ATOM 1925 C C . MET A 1 249 ? 10.842 -2.018 -1.796 1.00 91.38 249 MET A C 1
ATOM 1927 O O . MET A 1 249 ? 11.799 -2.247 -2.534 1.00 91.38 249 MET A O 1
ATOM 1931 N N . VAL A 1 250 ? 9.601 -2.410 -2.071 1.00 95.81 250 VAL A N 1
ATOM 1932 C CA . VAL A 1 250 ? 9.224 -3.179 -3.257 1.00 95.81 250 VAL A CA 1
ATOM 1933 C C . VAL A 1 250 ? 8.525 -2.280 -4.263 1.00 95.81 250 VAL A C 1
ATOM 1935 O O . VAL A 1 250 ? 7.611 -1.534 -3.915 1.00 95.81 250 VAL A O 1
ATOM 1938 N N . TYR A 1 251 ? 8.938 -2.391 -5.519 1.00 98.25 251 TYR A N 1
ATOM 1939 C CA . TYR A 1 251 ? 8.347 -1.733 -6.674 1.00 98.25 251 TYR A CA 1
ATOM 1940 C C . TYR A 1 251 ? 7.529 -2.757 -7.449 1.00 98.25 251 TYR A C 1
ATOM 1942 O O . TYR A 1 251 ? 8.046 -3.808 -7.825 1.00 98.25 251 TYR A O 1
ATOM 1950 N N . ILE A 1 252 ? 6.270 -2.435 -7.716 1.00 98.50 252 ILE A N 1
ATOM 1951 C CA . ILE A 1 252 ? 5.321 -3.260 -8.458 1.00 98.50 252 ILE A CA 1
ATOM 1952 C C . ILE A 1 252 ? 4.932 -2.467 -9.702 1.00 98.50 252 ILE A C 1
ATOM 1954 O O . ILE A 1 252 ? 4.258 -1.439 -9.604 1.00 98.50 252 ILE A O 1
ATOM 1958 N N . ILE A 1 253 ? 5.381 -2.926 -10.865 1.00 98.56 253 ILE A N 1
ATOM 1959 C CA . ILE A 1 253 ? 5.121 -2.295 -12.159 1.00 98.56 253 ILE A CA 1
ATOM 1960 C C . ILE A 1 253 ? 3.921 -2.993 -12.786 1.00 98.56 253 ILE A C 1
ATOM 1962 O O . ILE A 1 253 ? 3.957 -4.208 -12.995 1.00 98.56 253 ILE A O 1
ATOM 1966 N N . TYR A 1 254 ? 2.858 -2.250 -13.081 1.00 98.44 254 TYR A N 1
ATOM 1967 C CA 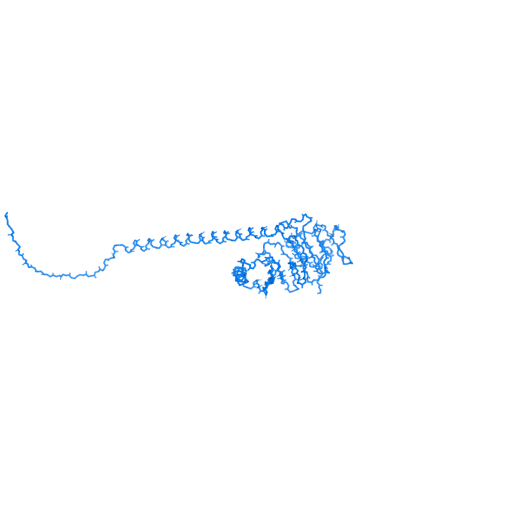. TYR A 1 254 ? 1.596 -2.833 -13.532 1.00 98.44 254 TYR A CA 1
ATOM 1968 C C . TYR A 1 254 ? 0.902 -1.988 -14.603 1.00 98.44 254 TYR A C 1
ATOM 1970 O O . TYR A 1 254 ? 1.049 -0.765 -14.673 1.00 98.44 254 TYR A O 1
ATOM 1978 N N . SER A 1 255 ? 0.181 -2.669 -15.488 1.00 95.69 255 SER A N 1
ATOM 1979 C CA . SER A 1 255 ? -0.582 -2.052 -16.575 1.00 95.69 255 SER A CA 1
ATOM 1980 C C . SER A 1 255 ? -1.914 -1.501 -16.066 1.00 95.69 255 SER A C 1
ATOM 1982 O O . SER A 1 255 ? -2.478 -2.013 -15.103 1.00 95.69 255 SER A O 1
ATOM 1984 N N . THR A 1 256 ? -2.459 -0.465 -16.701 1.00 80.06 256 THR A N 1
ATOM 1985 C CA . THR A 1 256 ? -3.850 -0.064 -16.436 1.00 80.06 256 THR A CA 1
ATOM 1986 C C . THR A 1 256 ? -4.809 -0.968 -17.215 1.00 80.06 256 THR A C 1
ATOM 1988 O O . THR A 1 256 ? -4.583 -1.232 -18.394 1.00 80.06 256 THR A O 1
ATOM 1991 N N . LYS A 1 257 ? -5.854 -1.470 -16.543 1.00 61.31 257 LYS A N 1
ATOM 1992 C CA . LYS A 1 257 ? -6.958 -2.212 -17.180 1.00 61.31 257 LYS A CA 1
ATOM 1993 C C . LYS A 1 257 ? -7.863 -1.294 -18.003 1.00 61.31 257 LYS A C 1
ATOM 1995 O O . LYS A 1 257 ? -8.072 -0.134 -17.579 1.00 61.31 257 LYS A O 1
#

Secondary structure (DSSP, 8-state):
------------------PPPTTHHHHHHHHHHHHHHHHHHHHHHHHHHHHHHHHHHHHHHHHHHTT-------SS--S-EEEE-TTS-EEEEEEEE--TTT--HHHHHHHHHHHHHHHHHHH-TTSEEEEEEEEETTEEEEEEEESSHHHHHHHH-S-EEEEEHHHHHHTT----SEEEEEETTEEPPPEE--HHHHSTT-EEEEE-SSSEEE-SS-EEEEESSSEEEEETTEEEE--TT--TT----EEEEE---